Protein AF-A0A1X7T4M8-F1 (afdb_monomer_lite)

Secondary structure (DSSP, 8-state):
---TTHHHHHHHHHHHHHHHHHHHHHHHHHTS-S--HHHHHHHHHHHHHHHHHHHHT--S---TTS---TTSSEEEESS-B---SSSB--B-TT-EEEEEE--SSSEEEEEETTT--EEEEEGGGEE-HHHHHHHHHHHHHSSS-SSHHHHIIIII--SHHHHHHHHHHHHHH-TTHHHHHHHHHHHHHHHHH---------

Structure (mmCIF, N/CA/C/O backbone):
data_AF-A0A1X7T4M8-F1
#
_entry.id   AF-A0A1X7T4M8-F1
#
loop_
_atom_site.group_PDB
_atom_site.id
_atom_site.type_symbol
_atom_site.label_atom_id
_atom_site.label_alt_id
_atom_site.label_comp_id
_atom_site.label_asym_id
_atom_site.label_entity_id
_atom_site.label_seq_id
_atom_site.pdbx_PDB_ins_code
_atom_site.Cartn_x
_atom_site.Cartn_y
_atom_site.Cartn_z
_atom_site.occupancy
_atom_site.B_iso_or_equiv
_atom_site.auth_seq_id
_atom_site.auth_comp_id
_atom_site.auth_asym_id
_atom_site.auth_atom_id
_atom_site.pdbx_PDB_model_num
ATOM 1 N N . LEU A 1 1 ? 22.947 -42.769 4.497 1.00 42.06 1 LEU A N 1
ATOM 2 C CA . LEU A 1 1 ? 22.652 -41.364 4.828 1.00 42.06 1 LEU A CA 1
ATOM 3 C C . LEU A 1 1 ? 21.293 -41.076 4.228 1.00 42.06 1 LEU A C 1
ATOM 5 O O . LEU A 1 1 ? 21.208 -40.899 3.024 1.00 42.06 1 LEU A O 1
ATOM 9 N N . LEU A 1 2 ? 20.246 -41.252 5.032 1.00 46.50 2 LEU A N 1
ATOM 10 C CA . LEU A 1 2 ? 18.884 -40.871 4.668 1.00 46.50 2 LEU A CA 1
ATOM 11 C C . LEU A 1 2 ? 18.730 -39.424 5.123 1.00 46.50 2 LEU A C 1
ATOM 13 O O . LEU A 1 2 ? 19.015 -39.130 6.283 1.00 46.50 2 LEU A O 1
ATOM 17 N N . ASP A 1 3 ? 18.397 -38.560 4.176 1.00 47.12 3 ASP A N 1
ATOM 18 C CA . ASP A 1 3 ? 18.222 -37.127 4.355 1.00 47.12 3 ASP A CA 1
ATOM 19 C C . ASP A 1 3 ? 17.015 -36.893 5.275 1.00 47.12 3 ASP A C 1
ATOM 21 O O . ASP A 1 3 ? 15.880 -37.188 4.910 1.00 47.12 3 ASP A O 1
ATOM 25 N N . GLN A 1 4 ? 17.259 -36.489 6.523 1.00 51.59 4 GLN A N 1
ATOM 26 C CA . GLN A 1 4 ? 16.202 -36.312 7.530 1.00 51.59 4 GLN A CA 1
ATOM 27 C C . GLN A 1 4 ? 15.504 -34.944 7.432 1.00 51.59 4 GLN A C 1
ATOM 29 O O . GLN A 1 4 ? 14.648 -34.647 8.260 1.00 51.59 4 GLN A O 1
ATOM 34 N N . ASN A 1 5 ? 15.831 -34.141 6.413 1.00 51.44 5 ASN A N 1
ATOM 35 C CA . ASN A 1 5 ? 15.318 -32.780 6.242 1.00 51.44 5 ASN A CA 1
ATOM 36 C C . ASN A 1 5 ? 14.135 -32.664 5.262 1.00 51.44 5 ASN A C 1
ATOM 38 O O . ASN A 1 5 ? 13.446 -31.647 5.282 1.00 51.44 5 ASN A O 1
ATOM 42 N N . GLU A 1 6 ? 13.845 -33.702 4.466 1.00 49.22 6 GLU A N 1
ATOM 43 C CA . GLU A 1 6 ? 12.698 -33.733 3.536 1.00 49.22 6 GLU A CA 1
ATOM 44 C C . GLU A 1 6 ? 11.330 -33.386 4.173 1.00 49.22 6 GLU A C 1
ATOM 46 O O . GLU A 1 6 ? 10.609 -32.558 3.609 1.00 49.22 6 GLU A O 1
ATOM 51 N N . PRO A 1 7 ? 10.942 -33.928 5.349 1.00 53.09 7 PRO A N 1
ATOM 52 C CA . PRO A 1 7 ? 9.613 -33.654 5.901 1.00 53.09 7 PRO A CA 1
ATOM 53 C C . PRO A 1 7 ? 9.466 -32.213 6.407 1.00 53.09 7 PRO A C 1
ATOM 55 O O . PRO A 1 7 ? 8.357 -31.692 6.454 1.00 53.09 7 PRO A O 1
ATOM 58 N N . PHE A 1 8 ? 10.566 -31.543 6.764 1.00 45.66 8 PHE A N 1
ATOM 59 C CA . PHE A 1 8 ? 10.525 -30.180 7.299 1.00 45.66 8 PHE A CA 1
ATOM 60 C C . PHE A 1 8 ? 10.305 -29.144 6.190 1.00 45.66 8 PHE A C 1
ATOM 62 O O . PHE A 1 8 ? 9.586 -28.165 6.385 1.00 45.66 8 PHE A O 1
ATOM 69 N N . THR A 1 9 ? 10.876 -29.374 5.005 1.00 54.81 9 THR A N 1
ATOM 70 C CA . THR A 1 9 ? 10.634 -28.541 3.817 1.00 54.81 9 THR A CA 1
ATOM 71 C C . THR A 1 9 ? 9.215 -28.691 3.279 1.00 54.81 9 THR A C 1
ATOM 73 O O . THR A 1 9 ? 8.616 -27.699 2.869 1.00 54.81 9 THR A O 1
ATOM 76 N N . ASP A 1 10 ? 8.654 -29.901 3.333 1.00 50.47 10 ASP A N 1
ATOM 77 C CA . ASP A 1 10 ? 7.272 -30.149 2.914 1.00 50.47 10 ASP A CA 1
ATOM 78 C C . ASP A 1 10 ? 6.266 -29.480 3.859 1.00 50.47 10 ASP A C 1
ATOM 80 O O . ASP A 1 10 ? 5.343 -28.818 3.389 1.00 50.47 10 ASP A O 1
ATOM 84 N N . ILE A 1 11 ? 6.498 -29.546 5.175 1.00 55.84 11 ILE A N 1
ATOM 85 C CA . ILE A 1 11 ? 5.664 -28.856 6.173 1.00 55.84 11 ILE A CA 1
ATOM 86 C C . ILE A 1 11 ? 5.758 -27.331 6.012 1.00 55.84 11 ILE A C 1
ATOM 88 O O . ILE A 1 11 ? 4.738 -26.649 6.053 1.00 55.84 11 ILE A O 1
ATOM 92 N N . LYS A 1 12 ? 6.955 -26.777 5.773 1.00 53.78 12 LYS A N 1
ATOM 93 C CA . LYS A 1 12 ? 7.132 -25.335 5.516 1.00 53.78 12 LYS A CA 1
ATOM 94 C C . LYS A 1 12 ? 6.374 -24.866 4.271 1.00 53.78 12 LYS A C 1
ATOM 96 O O . LYS A 1 12 ? 5.759 -23.803 4.297 1.00 53.78 12 LYS A O 1
ATOM 101 N N . ARG A 1 13 ? 6.385 -25.666 3.199 1.00 65.31 13 ARG A N 1
ATOM 102 C CA . ARG A 1 13 ? 5.609 -25.389 1.983 1.00 65.31 13 ARG A CA 1
ATOM 103 C C . ARG A 1 13 ? 4.104 -25.437 2.256 1.00 65.31 13 ARG A C 1
ATOM 105 O O . ARG A 1 13 ? 3.401 -24.518 1.857 1.00 65.31 13 ARG A O 1
ATOM 112 N N . GLU A 1 14 ? 3.625 -26.450 2.978 1.00 61.00 14 GLU A N 1
ATOM 113 C CA . GLU A 1 14 ? 2.209 -26.549 3.365 1.00 61.00 14 GLU A CA 1
ATOM 114 C C . GLU A 1 14 ? 1.763 -25.367 4.242 1.00 61.00 14 GLU A C 1
ATOM 116 O O . GLU A 1 14 ? 0.659 -24.856 4.070 1.00 61.00 14 GLU A O 1
ATOM 121 N N . ILE A 1 15 ? 2.623 -24.875 5.141 1.00 58.03 15 ILE A N 1
ATOM 122 C CA . ILE A 1 15 ? 2.343 -23.682 5.954 1.00 58.03 15 ILE A CA 1
ATOM 123 C C . ILE A 1 15 ? 2.222 -22.431 5.075 1.00 58.03 15 ILE A C 1
ATOM 125 O O . ILE A 1 15 ? 1.269 -21.671 5.245 1.00 58.03 15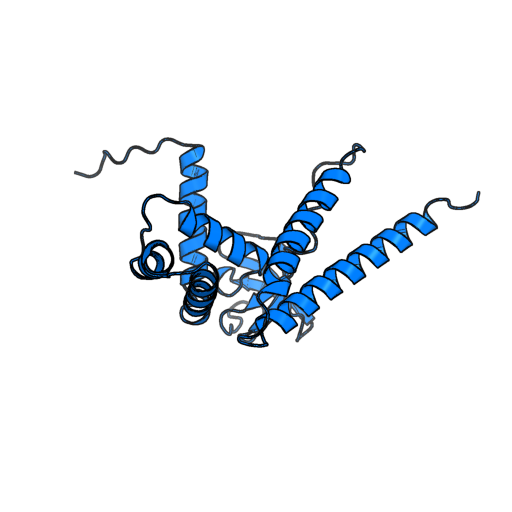 ILE A O 1
ATOM 129 N N . ALA A 1 16 ? 3.138 -22.227 4.125 1.00 56.78 16 ALA A N 1
ATOM 130 C CA . ALA A 1 16 ? 3.087 -21.089 3.205 1.0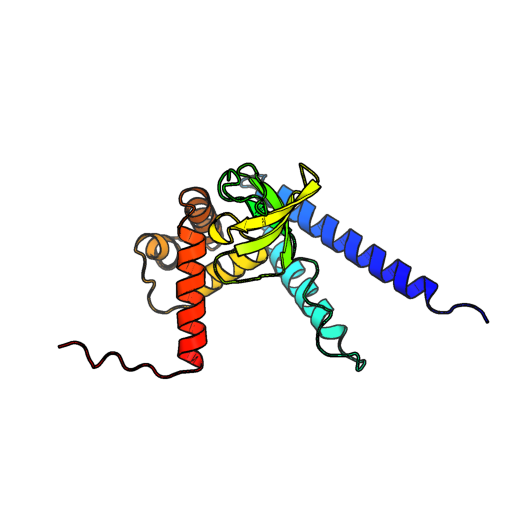0 56.78 16 ALA A CA 1
ATOM 131 C C . ALA A 1 16 ? 1.825 -21.124 2.322 1.00 56.78 16 ALA A C 1
ATOM 133 O O . ALA A 1 16 ? 1.128 -20.118 2.193 1.00 56.78 16 ALA A O 1
ATOM 134 N N . GLU A 1 17 ? 1.467 -22.299 1.797 1.00 59.25 17 GLU A N 1
ATOM 135 C CA . GLU A 1 17 ? 0.238 -22.496 1.018 1.00 59.25 17 GLU A CA 1
ATOM 136 C C . GLU A 1 17 ? -1.022 -22.218 1.856 1.00 59.25 17 GLU A C 1
ATOM 138 O O . GLU A 1 17 ? -1.980 -21.611 1.373 1.00 59.25 17 GLU A O 1
ATOM 143 N N . LEU A 1 18 ? -1.032 -22.613 3.134 1.00 56.12 18 LEU A N 1
ATOM 144 C CA . LEU A 1 18 ? -2.135 -22.313 4.050 1.00 56.12 18 LEU A CA 1
ATOM 145 C C . LEU A 1 18 ? -2.222 -20.816 4.381 1.00 56.12 18 LEU A C 1
ATOM 147 O O . LEU A 1 18 ? -3.327 -20.276 4.445 1.00 56.12 18 LEU A O 1
ATOM 151 N N . GLN A 1 19 ? -1.091 -20.129 4.555 1.00 55.19 19 GLN A N 1
ATOM 152 C CA . GLN A 1 19 ? -1.049 -18.677 4.771 1.00 55.19 19 GLN A CA 1
ATOM 153 C C . GLN A 1 19 ? -1.582 -17.911 3.553 1.00 55.19 19 GLN A C 1
ATOM 155 O O . GLN A 1 19 ? -2.400 -17.000 3.709 1.00 55.19 19 GLN A O 1
ATOM 160 N N . GLU A 1 20 ? -1.198 -18.325 2.345 1.00 60.34 20 GLU A N 1
ATOM 161 C CA . GLU A 1 20 ? -1.699 -17.757 1.093 1.00 60.34 20 GLU A CA 1
ATOM 162 C C . GLU A 1 20 ? -3.211 -17.980 0.945 1.00 60.34 20 GLU A C 1
ATOM 164 O O . GLU A 1 20 ? -3.960 -17.043 0.651 1.00 60.34 20 GLU A O 1
ATOM 169 N N . GLN A 1 21 ? -3.700 -19.188 1.249 1.00 52.59 21 GLN A N 1
ATOM 170 C CA . GLN A 1 21 ? -5.136 -19.482 1.232 1.00 52.59 21 GLN A CA 1
ATOM 171 C C . GLN A 1 21 ? -5.924 -18.654 2.255 1.00 52.59 21 GLN A C 1
ATOM 173 O O . GLN A 1 21 ? -7.025 -18.192 1.948 1.00 52.59 21 GLN A O 1
ATOM 178 N N . ILE A 1 22 ? -5.375 -18.419 3.448 1.00 59.12 22 ILE A N 1
ATOM 179 C CA . ILE A 1 22 ? -5.989 -17.558 4.470 1.00 59.12 22 ILE A CA 1
ATOM 180 C C . ILE A 1 22 ? -6.034 -16.100 3.997 1.00 59.12 22 ILE A C 1
ATOM 182 O O . ILE A 1 22 ? -7.052 -15.425 4.181 1.00 59.12 22 ILE A O 1
ATOM 186 N N . SER A 1 23 ? -4.972 -15.619 3.349 1.00 57.69 23 SER A N 1
ATOM 187 C CA . SER A 1 23 ? -4.901 -14.266 2.792 1.00 57.69 23 SER A CA 1
ATOM 188 C C . SER A 1 23 ? -5.934 -14.061 1.673 1.00 57.69 23 SER A C 1
ATOM 190 O O . SER A 1 23 ? -6.763 -13.148 1.738 1.00 57.69 23 SER A O 1
ATOM 192 N N . LEU A 1 24 ? -6.001 -14.990 0.712 1.00 53.19 24 LEU A N 1
ATOM 193 C CA . LEU A 1 24 ? -6.993 -14.985 -0.372 1.00 53.19 24 LEU A CA 1
ATOM 194 C C . LEU A 1 24 ? -8.433 -15.072 0.154 1.00 53.19 24 LEU A C 1
ATOM 196 O O . LEU A 1 24 ? -9.334 -14.394 -0.348 1.00 53.19 24 LEU A O 1
ATOM 200 N N . MET A 1 25 ? -8.660 -15.877 1.192 1.00 53.59 25 MET A N 1
ATOM 201 C CA . MET A 1 25 ? -9.971 -16.017 1.822 1.00 53.59 25 MET A CA 1
ATOM 202 C C . MET A 1 25 ? -10.375 -14.752 2.590 1.00 53.59 25 MET A C 1
ATOM 204 O O . MET A 1 25 ? -11.541 -14.363 2.542 1.00 53.59 25 MET A O 1
ATOM 208 N N . SER A 1 26 ? -9.419 -14.055 3.209 1.00 57.16 26 SER A N 1
ATOM 209 C CA . SER A 1 26 ? -9.645 -12.766 3.876 1.00 57.16 26 SER A CA 1
ATOM 210 C C . SER A 1 26 ? -10.062 -11.681 2.878 1.00 57.16 26 SER A C 1
ATOM 212 O O . SER A 1 26 ? -11.037 -10.973 3.118 1.00 57.16 26 SER A O 1
ATOM 214 N N . VAL A 1 27 ? -9.423 -11.624 1.704 1.00 52.31 27 VAL A N 1
ATOM 215 C CA . VAL A 1 27 ? -9.826 -10.739 0.592 1.00 52.31 27 VAL A CA 1
ATOM 216 C C . VAL A 1 27 ? -11.246 -11.058 0.106 1.00 52.31 27 VAL A C 1
ATOM 218 O O . VAL A 1 27 ? -12.047 -10.157 -0.144 1.00 52.31 27 VAL A O 1
ATOM 221 N N . HIS A 1 28 ? -11.598 -12.343 0.006 1.00 48.38 28 HIS A N 1
ATOM 222 C CA . HIS A 1 28 ? -12.930 -12.771 -0.430 1.00 48.38 28 HIS A CA 1
ATOM 223 C C . HIS A 1 28 ? -14.033 -12.464 0.601 1.00 48.38 28 HIS A C 1
ATOM 225 O O . HIS A 1 28 ? -15.176 -12.207 0.218 1.00 48.38 28 HIS A O 1
ATOM 231 N N . ILE A 1 29 ? -13.696 -12.474 1.896 1.00 50.84 29 ILE A N 1
ATOM 232 C CA . ILE A 1 29 ? -14.594 -12.103 3.000 1.00 50.84 29 ILE A CA 1
ATOM 233 C C . ILE A 1 29 ? -14.774 -10.581 3.073 1.00 50.84 29 ILE A C 1
ATOM 235 O O . ILE A 1 29 ? -15.900 -10.123 3.243 1.00 50.84 29 ILE A O 1
ATOM 239 N N . LEU A 1 30 ? -13.711 -9.797 2.873 1.00 50.59 30 LEU A N 1
ATOM 240 C CA . LEU A 1 30 ? -13.777 -8.330 2.857 1.00 50.59 30 LEU A CA 1
ATOM 241 C C . LEU A 1 30 ? -14.567 -7.785 1.651 1.00 50.59 30 LEU A C 1
ATOM 243 O O . LEU A 1 30 ? -15.243 -6.768 1.772 1.00 50.59 30 LEU A O 1
ATOM 247 N N . ASN A 1 31 ? -14.548 -8.489 0.512 1.00 49.72 31 ASN A N 1
ATOM 248 C CA . ASN A 1 31 ? -15.291 -8.103 -0.695 1.00 49.72 31 ASN A CA 1
ATOM 249 C C . ASN A 1 31 ? -16.790 -8.460 -0.677 1.00 49.72 31 ASN A C 1
ATOM 251 O O . ASN A 1 31 ? -17.547 -7.944 -1.502 1.00 49.72 31 ASN A O 1
ATOM 255 N N . LYS A 1 32 ? -17.253 -9.345 0.216 1.00 47.41 32 LYS A N 1
ATOM 256 C CA . LYS A 1 32 ? -18.683 -9.669 0.353 1.00 47.41 32 LYS A CA 1
ATOM 257 C C . LYS A 1 32 ? -19.280 -8.854 1.494 1.00 47.41 32 LYS A C 1
ATOM 259 O O . LYS A 1 32 ? -19.202 -9.243 2.654 1.00 47.41 32 LYS A O 1
ATOM 264 N N . GLY A 1 33 ? -19.871 -7.719 1.134 1.00 49.41 33 GLY A N 1
ATOM 265 C CA . GLY A 1 33 ? -20.543 -6.815 2.062 1.00 49.41 33 GLY A CA 1
ATOM 266 C C . GLY A 1 33 ? -21.580 -7.491 2.974 1.00 49.41 33 GLY A C 1
ATOM 267 O O . GLY A 1 33 ? -22.308 -8.396 2.574 1.00 49.41 33 GLY A O 1
ATOM 268 N N . GLU A 1 34 ? -21.617 -6.972 4.201 1.00 48.50 34 GLU A N 1
ATOM 269 C CA . GLU A 1 34 ? -22.706 -6.954 5.193 1.00 48.50 34 GLU A CA 1
ATOM 270 C C . GLU A 1 34 ? -23.098 -8.202 6.018 1.00 48.50 34 GLU A C 1
ATOM 272 O O . GLU A 1 34 ? -23.681 -7.996 7.077 1.00 48.50 34 GLU A O 1
ATOM 277 N N . GLU A 1 35 ? -22.749 -9.457 5.703 1.00 46.84 35 GLU A N 1
ATOM 278 C CA . GLU A 1 35 ? -23.396 -10.597 6.417 1.00 46.84 35 GLU A CA 1
ATOM 279 C C . GLU A 1 35 ? -22.574 -11.431 7.427 1.00 46.84 35 GLU A C 1
ATOM 281 O O . GLU A 1 35 ? -23.116 -12.398 7.961 1.00 46.84 35 GLU A O 1
ATOM 286 N N . ASN A 1 36 ? -21.308 -11.131 7.760 1.00 51.31 36 ASN A N 1
ATOM 287 C CA . ASN A 1 36 ? -20.517 -12.102 8.546 1.00 51.31 36 ASN A CA 1
ATOM 288 C C . ASN A 1 36 ? -19.682 -11.573 9.721 1.00 51.31 36 ASN A C 1
ATOM 290 O O . ASN A 1 36 ? -18.458 -11.681 9.746 1.00 51.31 36 ASN A O 1
ATOM 294 N N . GLU A 1 37 ? -20.368 -11.102 10.762 1.00 51.69 37 GLU A N 1
ATOM 295 C CA . GLU A 1 37 ? -19.771 -10.816 12.079 1.00 51.69 37 GLU A CA 1
ATOM 296 C C . GLU A 1 37 ? -19.065 -12.029 12.714 1.00 51.69 37 GLU A C 1
ATOM 298 O O . GLU A 1 37 ? -18.055 -11.898 13.403 1.00 51.69 37 GLU A O 1
ATOM 303 N N . SER A 1 38 ? -19.525 -13.249 12.410 1.00 47.38 38 SER A N 1
ATOM 304 C CA . SER A 1 38 ? -18.893 -14.483 12.892 1.00 47.38 38 SER A CA 1
ATOM 305 C C . SER A 1 38 ? -17.476 -14.690 12.349 1.00 47.38 38 SER A C 1
ATOM 307 O O . SER A 1 38 ? -16.681 -15.369 12.995 1.00 47.38 38 SER A O 1
ATOM 309 N N . HIS A 1 39 ? -17.145 -14.151 11.171 1.00 46.53 39 HIS A N 1
ATOM 310 C CA . HIS A 1 39 ? -15.843 -14.375 10.535 1.00 46.53 39 HIS A CA 1
ATOM 311 C C . HIS A 1 39 ? -14.813 -13.292 10.870 1.00 46.53 39 HIS A C 1
ATOM 313 O O . HIS A 1 39 ? -13.619 -13.545 10.746 1.00 46.53 39 HIS A O 1
ATOM 319 N N . LYS A 1 40 ? -15.229 -12.122 11.369 1.00 51.62 40 LYS A N 1
ATOM 320 C CA . LYS A 1 40 ? -14.305 -11.046 11.776 1.00 51.62 40 LYS A CA 1
ATOM 321 C C . LYS A 1 40 ? -13.488 -11.417 13.004 1.00 51.62 40 LYS A C 1
ATOM 323 O O . LYS A 1 40 ? -12.289 -11.156 13.054 1.00 51.62 40 LYS A O 1
ATOM 328 N N . HIS A 1 41 ? -14.125 -12.095 13.957 1.00 48.47 41 HIS A N 1
ATOM 329 C CA . HIS A 1 41 ? -13.435 -12.683 15.100 1.00 48.47 41 HIS A CA 1
ATOM 330 C C . HIS A 1 41 ? -12.398 -13.717 14.651 1.00 48.47 41 HIS A C 1
ATOM 332 O O . HIS A 1 41 ? -11.262 -13.672 15.108 1.00 48.47 41 HIS A O 1
ATOM 338 N N . VAL A 1 42 ? -12.759 -14.565 13.681 1.00 47.00 42 VAL A N 1
ATOM 339 C CA . VAL A 1 42 ? -11.862 -15.574 13.102 1.00 47.00 42 VAL A CA 1
ATOM 340 C C . VAL A 1 42 ? -10.691 -14.920 12.373 1.00 47.00 42 VAL A C 1
ATOM 342 O O . VAL A 1 42 ? -9.571 -15.363 12.552 1.00 47.00 42 VAL A O 1
ATOM 345 N N . ILE A 1 43 ? -10.897 -13.831 11.626 1.00 55.22 43 ILE A N 1
ATOM 346 C CA . ILE A 1 43 ? -9.803 -13.092 10.972 1.00 55.22 43 ILE A CA 1
ATOM 347 C C . ILE A 1 43 ? -8.862 -12.478 12.016 1.00 55.22 43 ILE A C 1
ATOM 349 O O . ILE A 1 43 ? -7.649 -12.648 11.921 1.00 55.22 43 ILE A O 1
ATOM 353 N N . ALA A 1 44 ? -9.396 -11.819 13.048 1.00 52.28 44 ALA A N 1
ATOM 354 C CA . ALA A 1 44 ? -8.586 -11.248 14.125 1.00 52.28 44 ALA A CA 1
ATOM 355 C C . ALA A 1 44 ? -7.823 -12.325 14.918 1.00 52.28 44 ALA A C 1
ATOM 357 O O . ALA A 1 44 ? -6.702 -12.093 15.368 1.00 52.28 44 ALA A O 1
ATOM 358 N N . GLU A 1 45 ? -8.417 -13.502 15.095 1.00 53.19 45 GLU A N 1
ATOM 359 C CA . GLU A 1 45 ? -7.801 -14.636 15.781 1.00 53.19 45 GLU A CA 1
ATOM 360 C C . GLU A 1 45 ? -6.788 -15.368 14.896 1.00 53.19 45 GLU A C 1
ATOM 362 O O . GLU A 1 45 ? -5.726 -15.740 15.384 1.00 53.19 45 GLU A O 1
ATOM 367 N N . CYS A 1 46 ? -7.034 -15.464 13.587 1.00 49.94 46 CYS A N 1
ATOM 368 C CA . CYS A 1 46 ? -6.066 -15.932 12.601 1.00 49.94 46 CYS A CA 1
ATOM 369 C C . CYS A 1 46 ? -4.849 -15.011 12.561 1.00 49.94 46 CYS A C 1
ATOM 371 O O . CYS A 1 46 ? -3.743 -15.512 12.667 1.00 49.94 46 CYS A O 1
ATOM 373 N N . ILE A 1 47 ? -5.023 -13.686 12.519 1.00 57.75 47 ILE A N 1
ATOM 374 C CA . ILE A 1 47 ? -3.907 -12.724 12.570 1.00 57.75 47 ILE A CA 1
ATOM 375 C C . ILE A 1 47 ? -3.077 -12.912 13.852 1.00 57.75 47 ILE A C 1
ATOM 377 O O . ILE A 1 47 ? -1.848 -12.968 13.796 1.00 57.75 47 ILE A O 1
ATOM 381 N N . LYS A 1 48 ? -3.736 -13.080 15.007 1.00 53.53 48 LYS A N 1
ATOM 382 C CA . LYS A 1 48 ? -3.064 -13.359 16.290 1.00 53.53 48 LYS A CA 1
ATOM 383 C C . LYS A 1 48 ? -2.328 -14.699 16.295 1.00 53.53 48 LYS A C 1
ATOM 385 O O . LYS A 1 48 ? -1.229 -14.782 16.839 1.00 53.53 48 LYS A O 1
ATOM 390 N N . LEU A 1 49 ? -2.917 -15.739 15.709 1.00 48.59 49 LEU A N 1
ATOM 391 C CA . LEU A 1 49 ? -2.299 -17.056 15.568 1.00 48.59 49 LEU A CA 1
ATOM 392 C C . LEU A 1 49 ? -1.089 -17.005 14.636 1.00 48.59 49 LEU A C 1
ATOM 394 O O . LEU A 1 49 ? -0.053 -17.544 15.004 1.00 48.59 49 LEU A O 1
ATOM 398 N N . THR A 1 50 ? -1.165 -16.305 13.501 1.00 49.09 50 THR A N 1
ATOM 399 C CA . THR A 1 50 ? -0.024 -16.130 12.590 1.00 49.09 50 THR A CA 1
ATOM 400 C C . THR A 1 50 ? 1.126 -15.417 13.294 1.00 49.09 50 THR A C 1
ATOM 402 O O . THR A 1 50 ? 2.251 -15.900 13.241 1.00 49.09 50 THR A O 1
ATOM 405 N N . ALA A 1 51 ? 0.838 -14.343 14.039 1.00 50.28 51 ALA A N 1
ATOM 406 C CA . ALA A 1 51 ? 1.845 -13.646 14.839 1.00 50.28 51 ALA A CA 1
ATOM 407 C C . ALA A 1 51 ? 2.446 -14.555 15.929 1.00 50.28 51 ALA A C 1
ATOM 409 O O . ALA A 1 51 ? 3.652 -14.565 16.150 1.00 50.28 51 ALA A O 1
ATOM 410 N N . THR A 1 52 ? 1.628 -15.374 16.595 1.00 42.56 52 THR A N 1
ATOM 411 C CA . THR A 1 52 ? 2.101 -16.283 17.653 1.00 42.56 52 THR A CA 1
ATOM 412 C C . THR A 1 52 ? 2.978 -17.405 17.093 1.00 42.56 52 THR A C 1
ATOM 414 O O . THR A 1 52 ? 4.011 -17.708 17.682 1.00 42.56 52 THR A O 1
ATOM 417 N N . ILE A 1 53 ? 2.612 -17.982 15.944 1.00 47.34 53 ILE A N 1
ATOM 418 C CA . ILE A 1 53 ? 3.395 -19.032 15.276 1.00 47.34 53 ILE A CA 1
ATOM 419 C C . ILE A 1 53 ? 4.771 -18.487 14.867 1.00 47.34 53 ILE A C 1
ATOM 421 O O . ILE A 1 53 ? 5.772 -19.154 15.115 1.00 47.34 53 ILE A O 1
ATOM 425 N N . THR A 1 54 ? 4.848 -17.242 14.380 1.00 43.25 54 THR A N 1
ATOM 426 C CA . THR A 1 54 ? 6.133 -16.597 14.048 1.00 43.25 54 THR A CA 1
ATOM 427 C C . THR A 1 54 ? 7.035 -16.341 15.260 1.00 43.25 54 THR A C 1
ATOM 429 O O . THR A 1 54 ? 8.251 -16.322 15.113 1.00 43.25 54 THR A O 1
ATOM 432 N N . TYR A 1 55 ? 6.478 -16.194 16.469 1.00 39.81 55 TYR A N 1
ATOM 433 C CA . TYR A 1 55 ? 7.270 -16.052 17.702 1.00 39.81 55 TYR A CA 1
ATOM 434 C C . TYR A 1 55 ? 7.725 -17.394 18.295 1.00 39.81 55 TYR A C 1
ATOM 436 O O . TYR A 1 55 ? 8.667 -17.419 19.079 1.00 39.81 55 TYR A O 1
ATOM 444 N N . THR A 1 56 ? 7.072 -18.509 17.955 1.00 37.16 56 THR A N 1
ATOM 445 C CA . THR A 1 56 ? 7.435 -19.843 18.472 1.00 37.16 56 THR A CA 1
ATOM 446 C C . THR A 1 56 ? 8.485 -20.577 17.635 1.00 37.16 56 THR A C 1
ATOM 448 O O . THR A 1 56 ? 8.928 -21.649 18.035 1.00 37.16 56 THR A O 1
ATOM 451 N N . GLU A 1 57 ? 8.900 -20.017 16.496 1.00 46.66 57 GLU A N 1
ATOM 452 C CA . GLU A 1 57 ? 9.962 -20.567 15.637 1.00 46.66 57 GLU A CA 1
ATOM 453 C C . GLU A 1 57 ? 11.379 -20.109 16.041 1.00 46.66 57 GLU A C 1
ATOM 455 O O . GLU A 1 57 ? 12.357 -20.574 15.461 1.00 46.66 57 GLU A O 1
ATOM 460 N N . SER A 1 58 ? 11.524 -19.240 17.051 1.00 38.72 58 SER A N 1
ATOM 461 C CA . SER A 1 58 ? 12.823 -18.721 17.499 1.00 38.72 58 SER A CA 1
ATOM 462 C C . SER A 1 58 ? 13.413 -19.523 18.665 1.00 38.72 58 SER A C 1
ATOM 464 O O . SER A 1 58 ? 13.578 -18.997 19.760 1.00 38.72 58 SER A O 1
ATOM 466 N N . ASP A 1 59 ? 13.737 -20.790 18.441 1.00 40.22 59 ASP A N 1
ATOM 467 C CA . ASP A 1 59 ? 14.677 -21.528 19.292 1.00 40.22 59 ASP A CA 1
ATOM 468 C C . ASP A 1 59 ? 15.649 -22.288 18.381 1.00 40.22 59 ASP A C 1
ATOM 470 O O . ASP A 1 59 ? 15.665 -23.511 18.364 1.00 40.22 59 ASP A O 1
ATOM 474 N N . GLU A 1 60 ? 16.429 -21.562 17.577 1.00 42.19 60 GLU A N 1
ATOM 475 C CA . GLU A 1 60 ? 17.764 -21.983 17.135 1.00 42.19 60 GLU A CA 1
ATOM 476 C C . GLU A 1 60 ? 18.531 -20.767 16.575 1.00 42.19 60 GLU A C 1
ATOM 478 O O . GLU A 1 60 ? 17.999 -19.976 15.799 1.00 42.19 60 GLU A O 1
ATOM 483 N N . GLU A 1 61 ? 19.767 -20.577 17.055 1.00 47.69 61 GLU A N 1
ATOM 484 C CA . GLU A 1 61 ? 20.696 -19.522 16.633 1.00 47.69 61 GLU A CA 1
ATOM 485 C C . GLU A 1 61 ? 21.012 -19.655 15.135 1.00 47.69 61 GLU A C 1
ATOM 487 O O . GLU A 1 61 ? 21.838 -20.480 14.742 1.00 47.69 61 GLU A O 1
ATOM 492 N N . THR A 1 62 ? 20.409 -18.815 14.298 1.00 36.62 62 THR A N 1
ATOM 493 C CA . THR A 1 62 ? 20.874 -18.579 12.925 1.00 36.62 62 THR A CA 1
ATOM 494 C C . THR A 1 62 ? 20.828 -17.092 12.594 1.00 36.62 62 THR A C 1
ATOM 496 O O . THR A 1 62 ? 19.905 -16.385 13.001 1.00 36.62 62 THR A O 1
ATOM 499 N N . ASP A 1 63 ? 21.881 -16.662 11.898 1.00 35.78 63 ASP A N 1
ATOM 500 C CA . ASP A 1 63 ? 22.354 -15.293 11.686 1.00 35.78 63 ASP A CA 1
ATOM 501 C C . ASP A 1 63 ? 21.250 -14.230 11.506 1.00 35.78 63 ASP A C 1
ATOM 503 O O . ASP A 1 63 ? 20.283 -14.411 10.762 1.00 35.78 63 ASP A O 1
ATOM 507 N N . GLU A 1 64 ? 21.424 -13.106 12.214 1.00 39.91 64 GLU A N 1
ATOM 508 C CA . GLU A 1 64 ? 20.663 -11.861 12.060 1.00 39.91 64 GLU A CA 1
ATOM 509 C C . GLU A 1 64 ? 20.686 -11.437 10.583 1.00 39.91 64 GLU A C 1
ATOM 511 O O . GLU A 1 64 ? 21.720 -10.961 10.135 1.00 39.91 64 GLU A O 1
ATOM 516 N N . ASP A 1 65 ? 19.608 -11.676 9.820 1.00 38.97 65 ASP A N 1
ATOM 517 C CA . ASP A 1 65 ? 19.090 -10.767 8.770 1.00 38.97 65 ASP A CA 1
ATOM 518 C C . ASP A 1 65 ? 17.990 -11.385 7.865 1.00 38.97 65 ASP A C 1
ATOM 520 O O . ASP A 1 65 ? 17.309 -10.634 7.169 1.00 38.97 65 ASP A O 1
ATOM 524 N N . ASP A 1 66 ? 17.729 -12.704 7.872 1.00 38.34 66 ASP A N 1
ATOM 525 C CA . ASP A 1 66 ? 17.028 -13.356 6.733 1.00 38.34 66 ASP A CA 1
ATOM 526 C C . ASP A 1 66 ? 15.610 -13.928 6.981 1.00 38.34 66 ASP A C 1
ATOM 528 O O . ASP A 1 66 ? 15.170 -14.858 6.307 1.00 38.34 66 ASP A O 1
ATOM 532 N N . TYR A 1 67 ? 14.835 -13.380 7.924 1.00 40.56 67 TYR A N 1
ATOM 533 C CA . TYR A 1 67 ? 13.410 -13.752 8.072 1.00 40.56 67 TYR A CA 1
ATOM 534 C C . TYR A 1 67 ? 12.518 -12.531 8.302 1.00 40.56 67 TYR A C 1
ATOM 536 O O . TYR A 1 67 ? 11.758 -12.424 9.265 1.00 40.56 67 TYR A O 1
ATOM 544 N N . LYS A 1 68 ? 12.593 -11.569 7.382 1.00 41.12 68 LYS A N 1
ATOM 545 C CA . LYS A 1 68 ? 11.622 -10.475 7.319 1.00 41.12 68 LYS A CA 1
ATOM 546 C C . LYS A 1 68 ? 10.363 -10.966 6.597 1.00 41.12 68 LYS A C 1
ATOM 548 O O . LYS A 1 68 ? 10.252 -10.842 5.387 1.00 41.12 68 LYS A O 1
ATOM 553 N N . LEU A 1 69 ? 9.480 -11.601 7.373 1.00 40.50 69 LEU A N 1
ATOM 554 C CA . LEU A 1 69 ? 8.081 -11.965 7.093 1.00 40.50 69 LEU A CA 1
ATOM 555 C C . LEU A 1 69 ? 7.621 -11.858 5.625 1.00 40.50 69 LEU A C 1
ATOM 557 O O . LEU A 1 69 ? 7.253 -10.794 5.131 1.00 40.50 69 LEU A O 1
ATOM 561 N N . THR A 1 70 ? 7.492 -13.020 4.992 1.00 48.22 70 THR A N 1
ATOM 562 C CA . THR A 1 70 ? 6.992 -13.280 3.629 1.00 48.22 70 THR A CA 1
ATOM 563 C C . THR A 1 70 ? 5.595 -12.724 3.301 1.00 48.22 70 THR A C 1
ATOM 565 O O . THR A 1 70 ? 5.188 -12.755 2.145 1.00 48.22 70 THR A O 1
ATOM 568 N N . ASN A 1 71 ? 4.868 -12.160 4.270 1.00 49.91 71 ASN A N 1
ATOM 569 C CA . ASN A 1 71 ? 3.546 -11.554 4.072 1.00 49.91 71 ASN A CA 1
ATOM 570 C C . ASN A 1 71 ? 3.556 -10.015 4.006 1.00 49.91 71 ASN A C 1
ATOM 572 O O . ASN A 1 71 ? 2.575 -9.424 3.554 1.00 49.91 71 ASN A O 1
ATOM 576 N N . ASP A 1 72 ? 4.663 -9.371 4.391 1.00 59.72 72 ASP A N 1
ATOM 577 C CA . ASP A 1 72 ? 4.878 -7.930 4.206 1.00 59.72 72 ASP A CA 1
ATOM 578 C C . ASP A 1 72 ? 5.442 -7.598 2.823 1.00 59.72 72 ASP A C 1
ATOM 580 O O . ASP A 1 72 ? 5.668 -6.430 2.536 1.00 59.72 72 ASP A O 1
ATOM 584 N N . ALA A 1 73 ? 5.675 -8.597 1.968 1.00 76.50 73 ALA A N 1
ATOM 585 C CA . ALA A 1 73 ? 6.203 -8.397 0.626 1.00 76.50 73 ALA A CA 1
ATOM 586 C C . ALA A 1 73 ? 5.115 -8.007 -0.384 1.00 76.50 73 ALA A C 1
ATOM 588 O O . ALA A 1 73 ? 5.422 -7.338 -1.359 1.00 76.50 73 ALA A O 1
ATOM 589 N N . ILE A 1 74 ? 3.844 -8.376 -0.181 1.00 88.56 74 ILE A N 1
ATOM 590 C CA . ILE A 1 74 ? 2.787 -8.093 -1.165 1.00 88.56 74 ILE A CA 1
ATOM 591 C C . ILE A 1 74 ? 2.068 -6.783 -0.843 1.00 88.56 74 ILE A C 1
ATOM 593 O O . ILE A 1 74 ? 1.404 -6.635 0.185 1.00 88.56 74 ILE A O 1
ATOM 597 N N . PHE A 1 75 ? 2.158 -5.848 -1.780 1.00 91.62 75 PHE A N 1
ATOM 598 C CA . PHE A 1 75 ? 1.532 -4.538 -1.731 1.00 91.62 75 PHE A CA 1
ATOM 599 C C . PHE A 1 75 ? 0.497 -4.381 -2.843 1.00 91.62 75 PHE A C 1
ATOM 601 O O . PHE A 1 75 ? 0.558 -5.035 -3.882 1.00 91.62 75 PHE A O 1
ATOM 608 N N . ILE A 1 76 ? -0.457 -3.483 -2.624 1.00 90.44 76 ILE A N 1
ATOM 609 C CA . ILE A 1 76 ? -1.496 -3.108 -3.579 1.00 90.44 76 ILE A CA 1
ATOM 610 C C . ILE A 1 76 ? -1.267 -1.654 -3.985 1.00 90.44 76 ILE A C 1
ATOM 612 O O . ILE A 1 76 ? -1.056 -0.785 -3.136 1.00 90.44 76 ILE A O 1
ATOM 616 N N . ALA A 1 77 ? -1.328 -1.384 -5.287 1.00 92.38 77 ALA A N 1
ATOM 617 C CA . ALA A 1 77 ? -1.230 -0.034 -5.818 1.00 92.38 77 ALA A CA 1
ATOM 618 C C . ALA A 1 77 ? -2.485 0.801 -5.487 1.00 92.38 77 ALA A C 1
ATOM 620 O O . ALA A 1 77 ? -3.582 0.498 -5.963 1.00 92.38 77 ALA A O 1
ATOM 621 N N . CYS A 1 78 ? -2.347 1.892 -4.728 1.00 88.62 78 CYS A N 1
ATOM 622 C CA . CYS A 1 78 ? -3.457 2.808 -4.422 1.00 88.62 78 CYS A CA 1
ATOM 623 C C . CYS A 1 78 ? -3.805 3.730 -5.607 1.00 88.62 78 CYS A C 1
ATOM 625 O O . CYS A 1 78 ? -4.930 4.228 -5.724 1.00 88.62 78 CYS A O 1
ATOM 627 N N . CYS A 1 79 ? -2.866 3.922 -6.536 1.00 89.62 79 CYS A N 1
ATOM 628 C CA . CYS A 1 79 ? -3.043 4.677 -7.771 1.00 89.62 79 CYS A CA 1
ATOM 629 C C . CYS A 1 79 ? -2.255 4.044 -8.927 1.00 89.62 79 CYS A C 1
ATOM 631 O O . CYS A 1 79 ? -1.384 3.206 -8.719 1.00 89.62 79 CYS A O 1
ATOM 633 N N . GLY A 1 80 ? -2.599 4.413 -10.164 1.00 93.75 80 GLY A N 1
ATOM 634 C CA . GLY A 1 80 ? -1.813 4.012 -11.329 1.00 93.75 80 GLY A CA 1
ATOM 635 C C . GLY A 1 80 ? -0.558 4.869 -11.446 1.00 93.75 80 GLY A C 1
ATOM 636 O O . GLY A 1 80 ? -0.616 6.078 -11.206 1.00 93.75 80 GLY A O 1
ATOM 637 N N . TYR A 1 81 ? 0.545 4.254 -11.856 1.00 94.88 81 TYR A N 1
ATOM 638 C CA . TYR A 1 81 ? 1.835 4.910 -12.011 1.00 94.88 81 TYR A CA 1
ATOM 639 C C . TYR A 1 81 ? 2.447 4.593 -13.374 1.00 94.88 81 TYR A C 1
ATOM 641 O O . TYR A 1 81 ? 2.385 3.464 -13.863 1.00 94.88 81 TYR A O 1
ATOM 649 N N . TYR A 1 82 ? 3.036 5.613 -13.991 1.00 96.25 82 TYR A N 1
ATOM 650 C CA . TYR A 1 82 ? 3.767 5.485 -15.243 1.00 96.25 82 TYR A CA 1
ATOM 651 C C . TYR A 1 82 ? 5.234 5.805 -14.978 1.00 96.25 82 TYR A C 1
ATOM 653 O O . TYR A 1 82 ? 5.531 6.895 -14.488 1.00 96.25 82 TYR A O 1
ATOM 661 N N . ALA A 1 83 ? 6.114 4.866 -15.322 1.00 95.62 83 ALA A N 1
ATOM 662 C CA . ALA A 1 83 ? 7.554 4.991 -15.139 1.00 95.62 83 ALA A CA 1
ATOM 663 C C . ALA A 1 83 ? 8.091 6.245 -15.842 1.00 95.62 83 ALA A C 1
ATOM 665 O O . ALA A 1 83 ? 7.839 6.486 -17.028 1.00 95.62 83 ALA A O 1
ATOM 666 N N . ILE A 1 84 ? 8.829 7.053 -15.090 1.00 92.06 84 ILE A N 1
ATOM 667 C CA . ILE A 1 84 ? 9.465 8.289 -15.544 1.00 92.06 84 ILE A CA 1
ATOM 668 C C . ILE A 1 84 ? 10.959 8.026 -15.793 1.00 92.06 84 ILE A C 1
ATOM 670 O O . ILE A 1 84 ? 11.529 8.560 -16.751 1.00 92.06 84 ILE A O 1
ATOM 674 N N . GLY A 1 85 ? 11.578 7.199 -14.946 1.00 87.12 85 GLY A N 1
ATOM 675 C CA . GLY A 1 85 ? 12.957 6.716 -15.037 1.00 87.12 85 GLY A CA 1
ATOM 676 C C . GLY A 1 85 ? 13.111 5.412 -15.828 1.00 87.12 85 GLY A C 1
ATOM 677 O O . GLY A 1 85 ? 12.140 4.736 -16.154 1.00 87.12 85 GLY A O 1
ATOM 678 N N . GLY A 1 86 ? 14.357 5.063 -16.165 1.00 88.50 86 GLY A N 1
ATOM 679 C CA . GLY A 1 86 ? 14.674 3.812 -16.875 1.00 88.50 86 GLY A CA 1
ATOM 680 C C . GLY A 1 86 ? 14.735 2.576 -15.972 1.00 88.50 86 GLY A C 1
ATOM 681 O O . GLY A 1 86 ? 14.797 1.459 -16.472 1.00 88.50 86 GLY A O 1
ATOM 682 N N . ASP A 1 87 ? 14.757 2.795 -14.666 1.00 93.75 87 ASP A N 1
ATOM 683 C CA . ASP A 1 87 ? 14.809 1.815 -13.587 1.00 93.75 87 ASP A CA 1
ATOM 684 C C . ASP A 1 87 ? 13.455 1.631 -12.887 1.00 93.75 87 ASP A C 1
ATOM 686 O O . ASP A 1 87 ? 13.295 0.679 -12.135 1.00 93.75 87 ASP A O 1
ATOM 690 N N . GLU A 1 88 ? 12.480 2.506 -13.140 1.00 95.88 88 GLU A N 1
ATOM 691 C CA . GLU A 1 88 ? 11.129 2.447 -12.577 1.00 95.88 88 GLU A CA 1
ATOM 692 C C . GLU A 1 88 ? 10.197 1.534 -13.390 1.00 95.88 88 GLU A C 1
ATOM 694 O O . GLU A 1 88 ? 10.338 1.406 -14.609 1.00 95.88 88 GLU A O 1
ATOM 699 N N . ILE A 1 89 ? 9.183 0.956 -12.737 1.00 97.50 89 ILE A N 1
ATOM 700 C CA . ILE A 1 89 ? 8.146 0.149 -13.405 1.00 97.50 89 ILE A CA 1
ATOM 701 C C . ILE A 1 89 ? 6.791 0.859 -13.441 1.00 97.50 89 ILE A C 1
ATOM 703 O O . ILE A 1 89 ? 6.445 1.629 -12.549 1.00 97.50 89 ILE A O 1
ATOM 707 N N . SER A 1 90 ? 6.008 0.594 -14.490 1.00 97.50 90 SER A N 1
ATOM 708 C CA . SER A 1 90 ? 4.630 1.091 -14.616 1.00 97.50 90 SER A CA 1
ATOM 709 C C . SER A 1 90 ? 3.638 0.051 -14.102 1.00 97.50 90 SER A C 1
ATOM 711 O O . SER A 1 90 ? 3.824 -1.135 -14.349 1.00 97.50 90 SER A O 1
ATOM 713 N N . PHE A 1 91 ? 2.563 0.493 -13.452 1.00 97.12 91 PHE A N 1
ATOM 714 C CA . PHE A 1 91 ? 1.523 -0.386 -12.909 1.00 97.12 91 PHE A CA 1
ATOM 715 C C . PHE A 1 91 ? 0.176 0.336 -12.804 1.00 97.12 91 PHE A C 1
ATOM 717 O O . PHE A 1 91 ? 0.088 1.568 -12.787 1.00 97.12 91 PHE A O 1
ATOM 724 N N . SER A 1 92 ? -0.905 -0.436 -12.745 1.00 95.88 92 SER A N 1
ATOM 725 C CA . SER A 1 92 ? -2.272 0.080 -12.637 1.00 95.88 92 SER A CA 1
ATOM 726 C C . SER A 1 92 ? -2.736 0.184 -11.183 1.00 95.88 92 SER A C 1
ATOM 728 O O . SER A 1 92 ? -2.273 -0.544 -10.311 1.00 95.88 92 SER A O 1
ATOM 730 N N . LYS A 1 93 ? -3.719 1.053 -10.905 1.00 92.44 93 LYS A N 1
ATOM 731 C CA . LYS A 1 93 ? -4.395 1.067 -9.595 1.00 92.44 93 LYS A CA 1
ATOM 732 C C . LYS A 1 93 ? -5.000 -0.313 -9.306 1.00 92.44 93 LYS A C 1
ATOM 734 O O . LYS A 1 93 ? -5.664 -0.882 -10.171 1.00 92.44 93 LYS A O 1
ATOM 739 N N . GLY A 1 94 ? -4.816 -0.805 -8.085 1.00 89.06 94 GLY A N 1
ATOM 740 C CA . GLY A 1 94 ? -5.277 -2.114 -7.620 1.00 89.06 94 GLY A CA 1
ATOM 741 C C . GLY A 1 94 ? -4.372 -3.282 -8.015 1.00 89.06 94 GLY A C 1
ATOM 742 O O . GLY A 1 94 ? -4.670 -4.419 -7.661 1.00 89.06 94 GLY A O 1
ATOM 743 N N . GLU A 1 95 ? -3.285 -3.026 -8.741 1.00 93.31 95 GLU A N 1
ATOM 744 C CA . GLU A 1 95 ? -2.305 -4.044 -9.106 1.00 93.31 95 GLU A CA 1
ATOM 745 C C . GLU A 1 95 ? -1.514 -4.517 -7.882 1.00 93.31 95 GLU A C 1
ATOM 747 O O . GLU A 1 95 ? -1.180 -3.717 -7.005 1.00 93.31 95 GLU A O 1
ATOM 752 N N . GLN A 1 96 ? -1.233 -5.821 -7.824 1.00 93.12 96 GLN A N 1
ATOM 753 C CA . GLN A 1 96 ? -0.406 -6.407 -6.775 1.00 93.12 96 GLN A CA 1
ATOM 754 C C . GLN A 1 96 ? 1.069 -6.366 -7.173 1.00 93.12 96 GLN A C 1
ATOM 756 O O . GLN A 1 96 ? 1.440 -6.744 -8.288 1.00 93.12 96 GLN A O 1
ATOM 761 N N . LEU A 1 97 ? 1.895 -5.915 -6.236 1.00 94.31 97 LEU A N 1
ATOM 762 C CA . LEU A 1 97 ? 3.328 -5.717 -6.389 1.00 94.31 97 LEU A CA 1
ATOM 763 C C . LEU A 1 97 ? 4.037 -6.448 -5.252 1.00 94.31 97 LEU A C 1
ATOM 765 O O . LEU A 1 97 ? 3.670 -6.291 -4.090 1.00 94.31 97 LEU A O 1
ATOM 769 N N . GLU A 1 98 ? 5.049 -7.233 -5.584 1.00 92.31 98 GLU A N 1
ATOM 770 C CA . GLU A 1 98 ? 5.970 -7.792 -4.600 1.00 92.31 98 GLU A CA 1
ATOM 771 C C . GLU A 1 98 ? 7.074 -6.766 -4.333 1.00 92.31 98 GLU A C 1
ATOM 773 O O . GLU A 1 98 ? 7.720 -6.307 -5.267 1.00 92.31 98 GLU A O 1
ATOM 778 N N . ILE A 1 99 ? 7.285 -6.375 -3.081 1.00 91.62 99 ILE A N 1
ATOM 779 C CA . ILE A 1 99 ? 8.340 -5.465 -2.642 1.00 91.62 99 ILE A CA 1
ATOM 780 C C . ILE A 1 99 ? 9.437 -6.294 -1.990 1.00 91.62 99 ILE 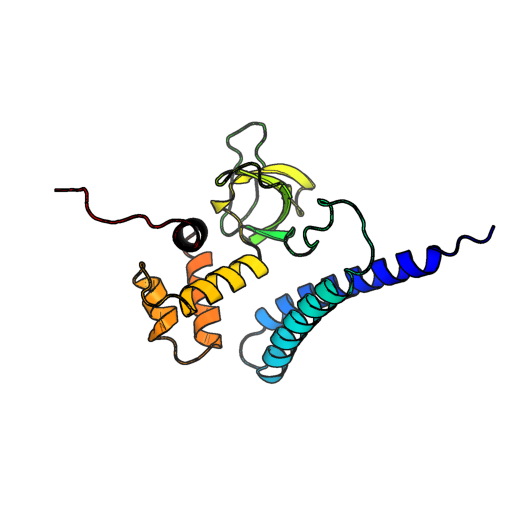A C 1
ATOM 782 O O . ILE A 1 99 ? 9.243 -6.882 -0.927 1.00 91.62 99 ILE A O 1
ATOM 786 N N . CYS A 1 100 ? 10.607 -6.294 -2.619 1.00 86.88 100 CYS A N 1
ATOM 787 C CA . CYS A 1 100 ? 11.758 -7.075 -2.179 1.00 86.88 100 CYS A CA 1
ATOM 788 C C . CYS A 1 100 ? 12.706 -6.246 -1.307 1.00 86.88 100 CYS A C 1
ATOM 790 O O . CYS A 1 100 ? 13.402 -6.791 -0.454 1.00 86.88 100 CYS A O 1
ATOM 792 N N . ASN A 1 101 ? 12.757 -4.925 -1.512 1.00 86.00 101 ASN A N 1
ATOM 793 C CA . ASN A 1 101 ? 13.697 -4.060 -0.806 1.00 86.00 101 ASN A CA 1
ATOM 794 C C . ASN A 1 101 ? 13.172 -2.624 -0.681 1.00 86.00 101 ASN A C 1
ATOM 796 O O . ASN A 1 101 ? 12.569 -2.081 -1.602 1.00 86.00 101 ASN A O 1
ATOM 800 N N . LYS A 1 102 ? 13.432 -1.966 0.452 1.00 89.25 102 LYS A N 1
ATOM 801 C CA . LYS A 1 102 ? 13.033 -0.573 0.703 1.00 89.25 102 LYS A CA 1
ATOM 802 C C . LYS A 1 102 ? 14.263 0.335 0.635 1.00 89.25 102 LYS A C 1
ATOM 804 O O . LYS A 1 102 ? 14.846 0.658 1.664 1.00 89.25 102 LYS A O 1
ATOM 809 N N . LEU A 1 103 ? 14.661 0.737 -0.578 1.00 80.81 103 LEU A N 1
ATOM 810 C CA . LEU A 1 103 ? 15.884 1.528 -0.817 1.00 80.81 103 LEU A CA 1
ATOM 811 C C . LEU A 1 103 ? 15.906 2.871 -0.073 1.00 80.81 103 LEU A C 1
ATOM 813 O O . LEU A 1 103 ? 16.963 3.351 0.332 1.00 80.81 103 LEU A O 1
ATOM 817 N N . SER A 1 104 ? 14.747 3.514 0.054 1.00 85.56 104 SER A N 1
ATOM 818 C CA . SER A 1 104 ? 14.577 4.797 0.735 1.00 85.56 104 SER A CA 1
ATOM 819 C C . SER A 1 104 ? 13.138 4.967 1.227 1.00 85.56 104 SER A C 1
ATOM 821 O O . SER A 1 104 ? 12.278 4.116 0.993 1.00 85.56 104 SER A O 1
ATOM 823 N N . THR A 1 105 ? 12.844 6.103 1.860 1.00 83.19 105 THR A N 1
ATOM 824 C CA . THR A 1 105 ? 11.472 6.481 2.230 1.00 83.19 105 THR A CA 1
ATOM 825 C C . THR A 1 105 ? 10.559 6.669 1.013 1.00 83.19 105 THR A C 1
ATOM 827 O O . THR A 1 105 ? 9.357 6.443 1.119 1.00 83.19 105 THR A O 1
ATOM 830 N N . TYR A 1 106 ? 11.108 7.036 -0.152 1.00 88.50 106 TYR A N 1
ATOM 831 C CA . TYR A 1 106 ? 10.331 7.404 -1.345 1.00 88.50 106 TYR A CA 1
ATOM 832 C C . TYR A 1 106 ? 10.280 6.321 -2.424 1.00 88.50 106 TYR A C 1
ATOM 834 O O . TYR A 1 106 ? 9.320 6.269 -3.187 1.00 88.50 106 TYR A O 1
ATOM 842 N N . TYR A 1 107 ? 11.303 5.475 -2.500 1.00 92.06 107 TYR A N 1
ATOM 843 C CA . TYR A 1 107 ? 11.488 4.514 -3.585 1.00 92.06 107 TYR A CA 1
ATOM 844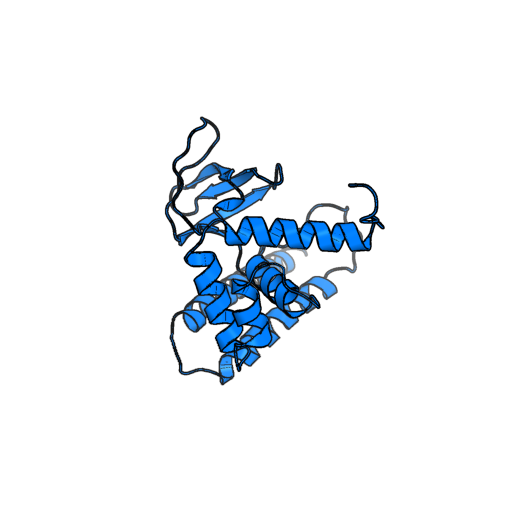 C C . TYR A 1 107 ? 11.906 3.162 -3.035 1.00 92.06 107 TYR A C 1
ATOM 846 O O . TYR A 1 107 ? 12.851 3.087 -2.242 1.00 92.06 107 TYR A O 1
ATOM 854 N N . TRP A 1 108 ? 11.211 2.120 -3.476 1.00 95.00 108 TRP A N 1
ATOM 855 C CA . TRP A 1 108 ? 11.419 0.718 -3.119 1.00 95.00 108 TRP A CA 1
ATOM 856 C C . TRP A 1 108 ? 11.691 -0.104 -4.382 1.00 95.00 108 TRP A C 1
ATOM 858 O O . TRP A 1 108 ? 11.346 0.327 -5.475 1.00 95.00 108 TRP A O 1
ATOM 868 N N . GLU A 1 109 ? 12.310 -1.272 -4.250 1.00 95.19 109 GLU A N 1
ATOM 869 C CA . GLU A 1 109 ? 12.460 -2.237 -5.343 1.00 95.19 109 GLU A CA 1
ATOM 870 C C . GLU A 1 109 ? 11.402 -3.319 -5.221 1.00 95.19 109 GLU A C 1
ATOM 872 O O . GLU A 1 109 ? 11.111 -3.818 -4.126 1.00 95.19 109 GLU A O 1
ATOM 877 N N . GLY A 1 110 ? 10.868 -3.717 -6.366 1.00 95.38 110 GLY A N 1
ATOM 878 C CA . GLY A 1 110 ? 9.892 -4.779 -6.420 1.00 95.38 110 GLY A CA 1
ATOM 879 C C . GLY A 1 110 ? 9.590 -5.258 -7.826 1.00 95.38 110 GLY A C 1
ATOM 880 O O . GLY A 1 110 ? 10.270 -4.912 -8.794 1.00 95.38 110 GLY A O 1
ATOM 881 N N . ARG A 1 111 ? 8.543 -6.069 -7.910 1.00 96.12 111 ARG A N 1
ATOM 882 C CA . ARG A 1 111 ? 8.086 -6.747 -9.112 1.00 96.12 111 ARG A CA 1
ATOM 883 C C . ARG A 1 111 ? 6.578 -6.597 -9.261 1.00 96.12 111 ARG A C 1
ATOM 885 O O . ARG A 1 111 ? 5.829 -6.838 -8.317 1.00 96.12 111 ARG A O 1
ATOM 892 N N . SER A 1 112 ? 6.114 -6.263 -10.461 1.00 96.75 112 SER A N 1
ATOM 893 C CA . SER A 1 112 ? 4.693 -6.396 -10.802 1.00 96.75 112 SER A CA 1
ATOM 894 C C . SER A 1 112 ? 4.311 -7.870 -10.912 1.00 96.75 112 SER A C 1
ATOM 896 O O . SER A 1 112 ? 4.918 -8.616 -11.680 1.00 96.75 112 SER A O 1
ATOM 898 N N . LEU A 1 113 ? 3.252 -8.291 -10.214 1.00 91.31 113 LEU A N 1
ATOM 899 C CA . LEU A 1 113 ? 2.702 -9.642 -10.375 1.00 91.31 113 LEU A CA 1
ATOM 900 C C . LEU A 1 113 ? 1.839 -9.792 -11.640 1.00 91.31 113 LEU A C 1
ATOM 902 O O . LEU A 1 113 ? 1.453 -10.906 -11.992 1.00 91.31 113 LEU A O 1
ATOM 906 N N . VAL A 1 114 ? 1.537 -8.689 -12.335 1.00 93.38 114 VAL A N 1
ATOM 907 C CA . VAL A 1 114 ? 0.763 -8.693 -13.585 1.00 93.38 114 VAL A CA 1
ATOM 908 C C . VAL A 1 114 ? 1.676 -8.716 -14.806 1.00 93.38 114 VAL A C 1
ATOM 910 O O . VAL A 1 114 ? 1.481 -9.556 -15.685 1.00 93.38 114 VAL A O 1
ATOM 913 N N . SER A 1 115 ? 2.657 -7.811 -14.890 1.00 94.12 115 SER A N 1
ATOM 914 C CA . SER A 1 115 ? 3.588 -7.760 -16.025 1.00 94.12 115 SER A CA 1
ATOM 915 C C . SER A 1 115 ? 4.826 -8.634 -15.824 1.00 94.12 115 SER A C 1
ATOM 917 O O . SER A 1 115 ? 5.419 -9.084 -16.803 1.00 94.12 115 SER A O 1
ATOM 919 N N . GLY A 1 116 ? 5.201 -8.913 -14.571 1.00 94.25 116 GLY A N 1
ATOM 920 C CA . GLY A 1 116 ? 6.448 -9.589 -14.217 1.00 94.25 116 GLY A CA 1
ATOM 921 C C . GLY A 1 116 ? 7.676 -8.675 -14.216 1.00 94.25 116 GLY A C 1
ATOM 922 O O . GLY A 1 116 ? 8.762 -9.159 -13.886 1.00 94.25 116 GLY A O 1
ATOM 923 N N . ASP A 1 117 ? 7.514 -7.394 -14.573 1.00 96.56 117 ASP A N 1
ATOM 924 C CA . ASP A 1 117 ? 8.600 -6.415 -14.630 1.00 96.56 117 ASP A CA 1
ATOM 925 C C . ASP A 1 117 ? 9.136 -6.119 -13.231 1.00 96.56 117 ASP A C 1
ATOM 927 O O . ASP A 1 117 ? 8.369 -5.964 -12.279 1.00 96.56 117 ASP A O 1
ATOM 931 N N . GLU A 1 118 ? 10.458 -6.009 -13.130 1.00 96.81 118 GLU A N 1
ATOM 932 C CA . GLU A 1 118 ? 11.166 -5.641 -11.908 1.00 96.81 118 GLU A CA 1
ATOM 933 C C . GLU A 1 118 ? 11.760 -4.246 -12.028 1.00 96.81 118 GLU A C 1
ATOM 935 O O . GLU A 1 118 ? 12.288 -3.875 -13.079 1.00 96.81 118 GLU A O 1
ATOM 940 N N . GLY A 1 119 ? 11.721 -3.502 -10.930 1.00 96.06 119 GLY A N 1
ATOM 941 C CA . GLY A 1 119 ? 12.378 -2.211 -10.839 1.00 96.06 119 GLY A CA 1
ATOM 942 C C . GLY A 1 119 ? 11.898 -1.390 -9.654 1.00 96.06 119 GLY A C 1
ATOM 943 O O . GLY A 1 119 ? 11.402 -1.910 -8.653 1.00 96.06 119 GLY A O 1
ATOM 944 N N . VAL A 1 120 ? 12.085 -0.085 -9.777 1.00 96.50 120 VAL A N 1
ATOM 945 C CA . VAL A 1 120 ? 11.806 0.896 -8.741 1.00 96.50 120 VAL A CA 1
ATOM 946 C C . VAL A 1 120 ? 10.319 1.253 -8.734 1.00 96.50 120 VAL A C 1
ATOM 948 O O . VAL A 1 120 ? 9.707 1.540 -9.764 1.00 96.50 120 VAL A O 1
ATOM 951 N N . ILE A 1 121 ? 9.745 1.249 -7.537 1.00 95.94 121 ILE A N 1
ATOM 952 C CA . ILE A 1 121 ? 8.349 1.547 -7.244 1.00 95.94 121 ILE A CA 1
ATOM 953 C C . ILE A 1 121 ? 8.322 2.729 -6.268 1.00 95.94 121 ILE A C 1
ATOM 955 O O . ILE A 1 121 ? 8.957 2.663 -5.208 1.00 95.94 121 ILE A O 1
ATOM 959 N N . PRO A 1 122 ? 7.583 3.810 -6.567 1.00 94.38 122 PRO A N 1
ATOM 960 C CA . PRO A 1 122 ? 7.350 4.868 -5.596 1.00 94.38 122 PRO A CA 1
ATOM 961 C C . PRO A 1 122 ? 6.568 4.313 -4.407 1.00 94.38 122 PRO A C 1
ATOM 963 O O . PRO A 1 122 ? 5.446 3.823 -4.562 1.00 94.38 122 PRO A O 1
ATOM 966 N N . SER A 1 123 ? 7.135 4.425 -3.208 1.00 92.50 123 SER A N 1
ATOM 967 C CA . SER A 1 123 ? 6.518 3.899 -1.987 1.00 92.50 123 SER A CA 1
ATOM 968 C C . SER A 1 123 ? 5.133 4.505 -1.754 1.00 92.50 123 SER A C 1
ATOM 970 O O . SER A 1 123 ? 4.234 3.838 -1.247 1.00 92.50 123 SER A O 1
ATOM 972 N N . SER A 1 124 ? 4.927 5.761 -2.156 1.00 91.06 124 SER A N 1
ATOM 973 C CA . SER A 1 124 ? 3.668 6.491 -1.995 1.00 91.06 124 SER A CA 1
ATOM 974 C C . SER A 1 124 ? 2.497 5.918 -2.781 1.00 91.06 124 SER A C 1
ATOM 976 O O . SER A 1 124 ? 1.350 6.196 -2.444 1.00 91.06 124 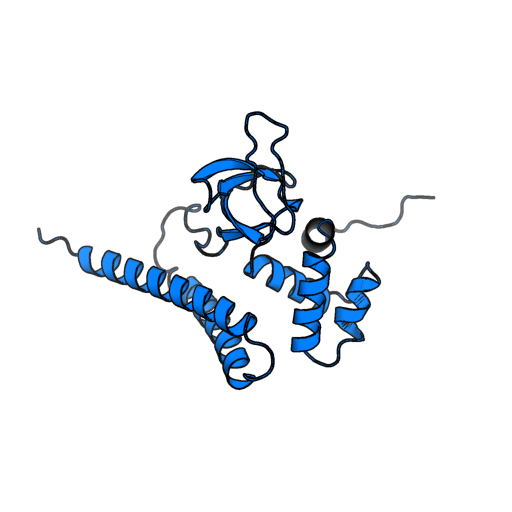SER A O 1
ATOM 978 N N . CYS A 1 125 ? 2.772 5.118 -3.808 1.00 91.69 125 CYS A N 1
ATOM 979 C CA . CYS A 1 125 ? 1.755 4.537 -4.671 1.00 91.69 125 CYS A CA 1
ATOM 980 C C . CYS A 1 125 ? 1.258 3.175 -4.181 1.00 91.69 125 CYS A C 1
ATOM 982 O O . CYS A 1 125 ? 0.389 2.597 -4.830 1.00 91.69 125 CYS A O 1
ATOM 984 N N . VAL A 1 126 ? 1.804 2.641 -3.085 1.00 92.44 126 VAL A N 1
ATOM 985 C CA . VAL A 1 126 ? 1.561 1.262 -2.655 1.00 92.44 126 VAL A CA 1
ATOM 986 C C . VAL A 1 126 ? 1.366 1.150 -1.146 1.00 92.44 126 VAL A C 1
ATOM 988 O O . VAL A 1 126 ? 1.987 1.886 -0.380 1.00 92.44 126 VAL A O 1
ATOM 991 N N . HIS A 1 127 ? 0.537 0.202 -0.708 1.00 89.38 127 HIS A N 1
ATOM 992 C CA . HIS A 1 127 ? 0.421 -0.199 0.701 1.00 89.38 127 HIS A CA 1
ATOM 993 C C . HIS A 1 127 ? 0.142 -1.703 0.827 1.00 89.38 127 HIS A C 1
ATOM 995 O O . HIS A 1 127 ? -0.430 -2.305 -0.082 1.00 89.38 127 HIS A O 1
ATOM 1001 N N . SER A 1 128 ? 0.547 -2.320 1.938 1.00 86.50 128 SER A N 1
ATOM 1002 C CA . SER A 1 128 ? 0.169 -3.705 2.252 1.00 86.50 128 SER A CA 1
ATOM 1003 C C . SER A 1 128 ? -1.043 -3.729 3.184 1.00 86.50 128 SER A C 1
ATOM 1005 O O . SER A 1 128 ? -1.380 -2.730 3.826 1.00 86.50 128 SER A O 1
ATOM 1007 N N . ILE A 1 129 ? -1.714 -4.879 3.280 1.00 79.81 129 ILE A N 1
ATOM 1008 C CA . ILE A 1 129 ? -2.821 -5.056 4.233 1.00 79.81 129 ILE A CA 1
ATOM 1009 C C . ILE A 1 129 ? -2.314 -4.883 5.671 1.00 79.81 129 ILE A C 1
ATOM 1011 O O . ILE A 1 129 ? -2.960 -4.208 6.471 1.00 79.81 129 ILE A O 1
ATOM 1015 N N . PHE A 1 130 ? -1.151 -5.451 5.994 1.00 77.31 130 PHE A N 1
ATOM 1016 C CA . PHE A 1 130 ? -0.546 -5.337 7.321 1.00 77.31 130 PHE A CA 1
ATOM 1017 C C . PHE A 1 130 ? -0.199 -3.891 7.657 1.00 77.31 130 PHE A C 1
ATOM 1019 O O . PHE A 1 130 ? -0.563 -3.404 8.724 1.00 77.31 130 PHE A O 1
ATOM 1026 N N . GLU A 1 131 ? 0.412 -3.168 6.721 1.00 82.75 131 GLU A N 1
ATOM 1027 C CA . GLU A 1 131 ? 0.720 -1.753 6.899 1.00 82.75 131 GLU A CA 1
ATOM 1028 C C . GLU A 1 131 ? -0.548 -0.924 7.128 1.00 82.75 131 GLU A C 1
ATOM 1030 O O . GLU A 1 131 ? -0.604 -0.127 8.060 1.00 82.75 131 GLU A O 1
ATOM 1035 N N . SER A 1 132 ? -1.604 -1.152 6.344 1.00 82.69 132 SER A N 1
ATOM 1036 C CA . SER A 1 132 ? -2.897 -0.499 6.556 1.00 82.69 132 SER A CA 1
ATOM 1037 C C . SER A 1 132 ? -3.469 -0.755 7.951 1.00 82.69 132 SER A C 1
ATOM 1039 O O . SER A 1 132 ? -3.989 0.170 8.573 1.00 82.69 132 SER A O 1
ATOM 1041 N N . LEU A 1 133 ? -3.356 -1.982 8.466 1.00 78.50 133 LEU A N 1
ATOM 1042 C CA . LEU A 1 133 ? -3.806 -2.315 9.819 1.00 78.50 133 LEU A CA 1
ATOM 1043 C C . LEU A 1 133 ? -2.968 -1.607 10.889 1.00 78.50 133 LEU A C 1
ATOM 1045 O O . LEU A 1 133 ? -3.541 -1.043 11.820 1.00 78.50 133 LEU A O 1
ATOM 1049 N N . HIS A 1 134 ? -1.642 -1.580 10.737 1.00 78.50 134 HIS A N 1
ATOM 1050 C CA . HIS A 1 134 ? -0.748 -0.877 11.659 1.00 78.50 134 HIS A CA 1
ATOM 1051 C C . HIS A 1 134 ? -1.004 0.633 11.679 1.00 78.50 134 HIS A C 1
ATOM 1053 O O . HIS A 1 134 ? -1.065 1.236 12.750 1.00 78.50 134 HIS A O 1
ATOM 1059 N N . LEU A 1 135 ? -1.221 1.251 10.516 1.00 85.19 135 LEU A N 1
ATOM 1060 C CA . LEU A 1 135 ? -1.556 2.673 10.427 1.00 85.19 135 LEU A CA 1
ATOM 1061 C C . LEU A 1 135 ? -2.927 2.976 11.051 1.00 85.19 135 LEU A C 1
ATOM 1063 O O . LEU A 1 135 ? -3.080 3.993 11.729 1.00 85.19 135 LEU A O 1
ATOM 1067 N N . LEU A 1 136 ? -3.915 2.090 10.883 1.00 82.56 136 LEU A N 1
ATOM 1068 C CA . LEU A 1 136 ? -5.206 2.223 11.559 1.00 82.56 136 LEU A CA 1
ATOM 1069 C C . LEU A 1 136 ? -5.055 2.114 13.082 1.00 82.56 136 LEU A C 1
ATOM 1071 O O . LEU A 1 136 ? -5.597 2.941 13.812 1.00 82.56 136 LEU A O 1
ATOM 1075 N N . GLU A 1 137 ? -4.305 1.127 13.572 1.00 81.00 137 GLU A N 1
ATOM 1076 C CA . GLU A 1 137 ? -4.021 0.975 15.001 1.00 81.00 137 GLU A CA 1
ATOM 1077 C C . GLU A 1 137 ? -3.336 2.224 15.569 1.00 81.00 137 GLU A C 1
ATOM 1079 O O . GLU A 1 137 ? -3.760 2.746 16.604 1.00 81.00 137 GLU A O 1
ATOM 1084 N N . PHE A 1 138 ? -2.347 2.760 14.850 1.00 80.88 138 PHE A N 1
ATOM 1085 C CA . PHE A 1 138 ? -1.677 4.009 15.194 1.00 80.88 138 PHE A CA 1
ATOM 1086 C C . PHE A 1 138 ? -2.682 5.155 15.371 1.00 80.88 138 PHE A C 1
ATOM 1088 O O . PHE A 1 138 ? -2.740 5.737 16.457 1.00 80.88 138 PHE A O 1
ATOM 1095 N N . ILE A 1 139 ? -3.538 5.410 14.373 1.00 84.75 139 ILE A N 1
ATOM 1096 C CA . ILE A 1 139 ? -4.580 6.456 14.415 1.00 84.75 139 ILE A CA 1
ATOM 1097 C C . ILE A 1 139 ? -5.499 6.299 15.634 1.00 84.75 139 ILE A C 1
ATOM 1099 O O . ILE A 1 139 ? -5.896 7.287 16.256 1.00 84.75 139 ILE A O 1
ATOM 1103 N N . LEU A 1 140 ? -5.864 5.064 15.980 1.00 81.06 140 LEU A N 1
ATOM 1104 C CA . LEU A 1 140 ? -6.748 4.788 17.113 1.00 81.06 140 LEU A CA 1
ATOM 1105 C C . LEU A 1 140 ? -6.041 4.939 18.468 1.00 81.06 140 LEU A C 1
ATOM 1107 O O . LEU A 1 140 ? -6.706 5.235 19.463 1.00 81.06 140 LEU A O 1
ATOM 1111 N N . SER A 1 141 ? -4.719 4.756 18.503 1.00 77.94 141 SER A N 1
ATOM 1112 C CA . SER A 1 141 ? -3.895 4.802 19.715 1.00 77.94 141 SER A CA 1
ATOM 1113 C C . SER A 1 141 ? -3.413 6.204 20.105 1.00 77.94 141 SER A C 1
ATOM 1115 O O . SER A 1 141 ? -3.270 6.478 21.298 1.00 77.94 141 SER A O 1
ATOM 1117 N N . VAL A 1 142 ? -3.168 7.097 19.138 1.00 78.31 142 VAL A N 1
ATOM 1118 C CA . VAL A 1 142 ? -2.671 8.457 19.417 1.00 78.31 142 VAL A CA 1
ATOM 1119 C C . VAL A 1 142 ? -3.728 9.277 20.138 1.00 78.31 142 VAL A C 1
ATOM 1121 O O . VAL A 1 142 ? -4.910 9.122 19.860 1.00 78.31 142 VAL A O 1
ATOM 1124 N N . GLU A 1 143 ? -3.345 10.162 21.060 1.00 76.44 143 GLU A N 1
ATOM 1125 C CA . GLU A 1 143 ? -4.294 10.970 21.844 1.00 76.44 143 GLU A CA 1
ATOM 1126 C C . GLU A 1 143 ? -5.026 12.010 20.979 1.00 76.44 143 GLU A C 1
ATOM 1128 O O . GLU A 1 143 ? -6.251 12.143 21.058 1.00 76.44 143 GLU A O 1
ATOM 1133 N N . GLU A 1 144 ? -4.299 12.655 20.073 1.00 77.75 144 GLU A N 1
ATOM 1134 C CA . GLU A 1 144 ? -4.809 13.639 19.123 1.00 77.75 144 GLU A CA 1
ATOM 1135 C C . GLU A 1 144 ? -4.353 13.259 17.710 1.00 77.75 144 GLU A C 1
ATOM 1137 O O . GLU A 1 144 ? -3.216 12.838 17.509 1.00 77.75 144 GLU A O 1
ATOM 1142 N N . VAL A 1 145 ? -5.260 13.361 16.737 1.00 75.12 145 VAL A N 1
ATOM 1143 C CA . VAL A 1 145 ? -4.972 13.086 15.323 1.00 75.12 145 VAL A CA 1
ATOM 1144 C C . VAL A 1 145 ? -4.832 14.406 14.573 1.00 75.12 145 VAL A C 1
ATOM 1146 O O . VAL A 1 145 ? -5.706 15.268 14.663 1.00 75.12 145 VAL A O 1
ATOM 1149 N N . SER A 1 146 ? -3.751 14.556 13.809 1.00 72.69 146 SER A N 1
ATOM 1150 C CA . SER A 1 146 ? -3.387 15.808 13.126 1.00 72.69 146 SER A CA 1
ATOM 1151 C C . SER A 1 146 ? -4.361 16.204 12.011 1.00 72.69 146 SER A C 1
ATOM 1153 O O . SER A 1 146 ? -4.533 17.385 11.707 1.00 72.69 146 SER A O 1
ATOM 1155 N N . LEU A 1 147 ? -5.003 15.219 11.374 1.00 72.69 147 LEU A N 1
ATOM 1156 C CA . LEU A 1 147 ? -5.855 15.430 10.206 1.00 72.69 147 LEU A CA 1
ATOM 1157 C C . LEU A 1 147 ? -7.347 15.329 10.580 1.00 72.69 147 LEU A C 1
ATOM 1159 O O . LEU A 1 147 ? -7.776 14.298 11.106 1.00 72.69 147 LEU A O 1
ATOM 1163 N N . PRO A 1 148 ? -8.190 16.326 10.230 1.00 76.62 148 PRO A N 1
ATOM 1164 C CA . PRO A 1 148 ? -9.628 16.301 10.528 1.00 76.62 148 PRO A CA 1
ATOM 1165 C C . PRO A 1 148 ? -10.356 15.077 9.963 1.00 76.62 148 PRO A C 1
ATOM 1167 O O . PRO A 1 148 ? -11.338 14.609 10.535 1.00 76.62 148 PRO A O 1
ATOM 1170 N N . ILE A 1 149 ? -9.874 14.544 8.838 1.00 74.25 149 ILE A N 1
ATOM 1171 C CA . ILE A 1 149 ? -10.441 13.345 8.217 1.00 74.25 149 ILE A CA 1
ATOM 1172 C C . ILE A 1 149 ? -10.214 12.089 9.075 1.00 74.25 149 ILE A C 1
ATOM 1174 O O . ILE A 1 149 ? -11.080 11.220 9.123 1.00 74.25 149 ILE A O 1
ATOM 1178 N N . LEU A 1 150 ? -9.122 12.043 9.846 1.00 79.94 150 LEU A N 1
ATOM 1179 C CA . LEU A 1 150 ? -8.818 10.960 10.784 1.00 79.94 150 LEU A CA 1
ATOM 1180 C C . LEU A 1 150 ? -9.600 11.092 12.098 1.00 79.94 150 LEU A C 1
ATOM 1182 O O . LEU A 1 150 ? -9.885 10.086 12.746 1.00 79.94 150 LEU A O 1
ATOM 1186 N N . HIS A 1 151 ? -10.019 12.308 12.474 1.00 82.44 151 HIS A N 1
ATOM 1187 C CA . HIS A 1 151 ? -10.896 12.519 13.633 1.00 82.44 151 HIS A CA 1
ATOM 1188 C C . HIS A 1 151 ? -12.226 11.784 13.459 1.00 82.44 151 HIS A C 1
ATOM 1190 O O . HIS A 1 151 ? -12.729 11.189 14.411 1.00 82.44 151 HIS A O 1
ATOM 1196 N N . LYS A 1 152 ? -12.762 11.767 12.231 1.00 81.50 152 LYS A N 1
ATOM 1197 C CA . LYS A 1 152 ? -13.982 11.017 11.914 1.00 81.50 152 LYS A CA 1
ATOM 1198 C C . LYS A 1 152 ? -13.814 9.523 12.183 1.00 81.50 152 LYS A C 1
ATOM 1200 O O . LYS A 1 152 ? -14.675 8.925 12.817 1.00 81.50 152 LYS A O 1
ATOM 1205 N N . ILE A 1 153 ? -12.682 8.943 11.774 1.00 82.25 153 ILE A N 1
ATOM 1206 C CA . ILE A 1 153 ? -12.354 7.541 12.069 1.00 82.25 153 ILE A CA 1
ATOM 1207 C C . ILE A 1 153 ? -12.271 7.338 13.581 1.00 82.25 153 ILE A C 1
ATOM 1209 O O . ILE A 1 153 ? -12.895 6.439 14.127 1.00 82.25 153 ILE A O 1
ATOM 1213 N N . LYS A 1 154 ? -11.516 8.172 14.294 1.00 82.56 154 LYS A N 1
ATOM 1214 C CA . LYS A 1 154 ? -11.263 7.930 15.714 1.00 82.56 154 LYS A CA 1
ATOM 1215 C C . LYS A 1 154 ? -12.517 8.097 16.584 1.00 82.56 154 LYS A C 1
ATOM 1217 O O . LYS A 1 154 ? -12.802 7.227 17.414 1.00 82.56 154 LYS A O 1
ATOM 1222 N N . ASN A 1 155 ? -13.227 9.207 16.391 1.00 82.69 155 ASN A N 1
ATOM 1223 C CA . ASN A 1 155 ? -14.208 9.729 17.340 1.00 82.69 155 ASN A CA 1
ATOM 1224 C C . ASN A 1 155 ? -15.655 9.672 16.834 1.00 82.69 155 ASN A C 1
ATOM 1226 O O . ASN A 1 155 ? -16.555 9.517 17.657 1.00 82.69 155 ASN A O 1
ATOM 1230 N N . ASP A 1 156 ? -15.886 9.789 15.523 1.00 81.94 156 ASP A N 1
ATOM 1231 C CA . ASP A 1 156 ? -17.249 9.876 14.977 1.00 81.94 156 ASP A CA 1
ATOM 1232 C C . ASP A 1 156 ? -17.796 8.497 14.569 1.00 81.94 156 ASP A C 1
ATOM 1234 O O . ASP A 1 156 ? -19.003 8.269 14.644 1.00 81.94 156 ASP A O 1
ATOM 1238 N N . ALA A 1 157 ? -16.921 7.565 14.176 1.00 81.69 157 ALA A N 1
ATOM 1239 C CA . ALA A 1 157 ? -17.301 6.201 13.822 1.00 81.69 157 ALA A CA 1
ATOM 1240 C C . ALA A 1 157 ? -17.735 5.387 15.055 1.00 81.69 157 ALA A C 1
ATOM 1242 O O . ALA A 1 157 ? -17.033 5.302 16.068 1.00 81.69 157 ALA A O 1
ATOM 1243 N N . SER A 1 158 ? -18.897 4.746 14.941 1.00 79.25 158 SER A N 1
ATOM 1244 C CA . SER A 1 158 ? -19.616 4.091 16.038 1.00 79.25 158 SER A CA 1
ATOM 1245 C C . SER A 1 158 ? -19.157 2.658 16.328 1.00 79.25 158 SER A C 1
ATOM 1247 O O . SER A 1 158 ? -19.394 2.141 17.422 1.00 79.25 158 SER A O 1
ATOM 1249 N N . SER A 1 159 ? -18.487 2.015 15.369 1.00 79.62 159 SER A N 1
ATOM 1250 C CA . SER A 1 159 ? -18.018 0.629 15.456 1.00 79.62 159 SER A CA 1
ATOM 1251 C C . SER A 1 159 ? -16.627 0.463 14.848 1.00 79.62 159 SER A C 1
ATOM 1253 O O . SER A 1 159 ? -16.188 1.279 14.040 1.00 79.62 159 SER A O 1
ATOM 1255 N N . ASN A 1 160 ? -15.929 -0.617 15.207 1.00 77.38 160 ASN A N 1
ATOM 1256 C CA . ASN A 1 160 ? -14.633 -0.939 14.598 1.00 77.38 160 ASN A CA 1
ATOM 1257 C C . ASN A 1 160 ? -14.751 -1.188 13.089 1.00 77.38 160 ASN A C 1
ATOM 1259 O O . ASN A 1 160 ? -13.837 -0.856 12.344 1.00 77.38 160 ASN A O 1
ATOM 1263 N N . ASP A 1 161 ? -15.884 -1.713 12.634 1.00 74.56 161 ASP A N 1
ATOM 1264 C CA . ASP A 1 161 ? -16.136 -1.954 11.216 1.00 74.56 161 ASP A CA 1
ATOM 1265 C C . ASP A 1 161 ? -16.227 -0.663 10.420 1.00 74.56 161 ASP A C 1
ATOM 1267 O O . ASP A 1 161 ? -15.569 -0.510 9.397 1.00 74.56 161 ASP A O 1
ATOM 1271 N N . GLU A 1 162 ? -16.990 0.296 10.939 1.00 79.94 162 GLU A N 1
ATOM 1272 C CA . GLU A 1 162 ? -17.113 1.623 10.346 1.00 79.94 162 GLU A CA 1
ATOM 1273 C C . GLU A 1 162 ? -15.754 2.338 10.305 1.00 79.94 162 GLU A C 1
ATOM 1275 O O . GLU A 1 162 ? -15.437 3.007 9.325 1.00 79.94 162 GLU A O 1
ATOM 1280 N N . LYS A 1 163 ? -14.908 2.134 11.326 1.00 81.44 163 LYS A N 1
ATOM 1281 C CA . LYS A 1 163 ? -13.533 2.659 11.372 1.00 81.44 163 LYS A CA 1
ATOM 1282 C C . LYS A 1 163 ? -12.652 2.077 10.274 1.00 81.44 163 LYS A C 1
ATOM 1284 O O . LYS A 1 163 ? -11.950 2.832 9.606 1.00 81.44 163 LYS A O 1
ATOM 1289 N N . VAL A 1 164 ? -12.699 0.757 10.086 1.00 78.62 164 VAL A N 1
ATOM 1290 C CA . VAL A 1 164 ? -11.943 0.061 9.036 1.00 78.62 164 VAL A CA 1
ATOM 1291 C C . VAL A 1 164 ? -12.420 0.505 7.656 1.00 78.62 164 VAL A C 1
ATOM 1293 O O . VAL A 1 164 ? -11.595 0.881 6.830 1.00 78.62 164 VAL A O 1
ATOM 1296 N N . SER A 1 165 ? -13.733 0.515 7.413 1.00 80.88 165 SER A N 1
ATOM 1297 C CA . SER A 1 165 ? -14.300 0.946 6.131 1.00 80.88 165 SER A CA 1
ATOM 1298 C C . SER A 1 165 ? -13.920 2.385 5.798 1.00 80.88 165 SER A C 1
ATOM 1300 O O . SER A 1 165 ? -13.372 2.633 4.730 1.00 80.88 165 SER A O 1
ATOM 1302 N N . LEU A 1 166 ? -14.113 3.317 6.736 1.00 86.12 166 LEU A N 1
ATOM 1303 C CA . LEU A 1 166 ? -13.779 4.721 6.518 1.00 86.12 166 LEU A CA 1
ATOM 1304 C C . LEU A 1 166 ? -12.278 4.917 6.267 1.00 86.12 166 LEU A C 1
ATOM 1306 O O . LEU A 1 166 ? -11.895 5.721 5.422 1.00 86.12 166 LEU A O 1
ATOM 1310 N N . PHE A 1 167 ? -11.423 4.175 6.974 1.00 86.12 167 PHE A N 1
ATOM 1311 C CA . PHE A 1 167 ? -9.983 4.205 6.744 1.00 86.12 167 PHE A CA 1
ATOM 1312 C C . PHE A 1 167 ? -9.604 3.725 5.341 1.00 86.12 167 PHE A C 1
ATOM 1314 O O . PHE A 1 167 ? -8.828 4.399 4.665 1.00 86.12 167 PHE A O 1
ATOM 1321 N N . LEU A 1 168 ? -10.178 2.607 4.888 1.00 83.69 168 LEU A N 1
ATOM 1322 C CA . LEU A 1 168 ? -9.949 2.090 3.541 1.00 83.69 168 LEU A CA 1
ATOM 1323 C C . LEU A 1 168 ? -10.435 3.066 2.465 1.00 83.69 168 LEU A C 1
ATOM 1325 O O . LEU A 1 168 ? -9.725 3.273 1.485 1.00 83.69 168 LEU A O 1
ATOM 1329 N N . ASP A 1 169 ? -11.595 3.696 2.652 1.00 85.69 169 ASP A N 1
ATOM 1330 C CA . ASP A 1 169 ? -12.102 4.719 1.730 1.00 85.69 169 ASP A CA 1
ATOM 1331 C C . ASP A 1 169 ? -11.112 5.887 1.621 1.00 85.69 169 ASP A C 1
ATOM 1333 O O . ASP A 1 169 ? -10.735 6.288 0.523 1.00 85.69 169 ASP A O 1
ATOM 1337 N N . ILE A 1 170 ? -10.596 6.369 2.756 1.00 86.88 170 ILE A N 1
ATOM 1338 C CA . ILE A 1 170 ? -9.643 7.487 2.807 1.00 86.88 170 ILE A CA 1
ATOM 1339 C C . ILE A 1 170 ? -8.349 7.173 2.048 1.00 86.88 170 ILE A C 1
ATOM 1341 O O . ILE A 1 170 ? -7.913 7.985 1.232 1.00 86.88 170 ILE A O 1
ATOM 1345 N N . ILE A 1 171 ? -7.731 6.013 2.294 1.00 84.00 171 ILE A N 1
ATOM 1346 C CA . ILE A 1 171 ? -6.457 5.660 1.642 1.00 84.00 171 ILE A CA 1
ATOM 1347 C C . ILE A 1 171 ? -6.625 5.305 0.157 1.00 84.00 171 ILE A C 1
ATOM 1349 O O . ILE A 1 171 ? -5.672 5.420 -0.612 1.00 84.00 171 ILE A O 1
ATOM 1353 N N . ASN A 1 172 ? -7.825 4.881 -0.254 1.00 81.25 172 ASN A N 1
ATOM 1354 C CA . ASN A 1 172 ? -8.136 4.575 -1.649 1.00 81.25 172 ASN A CA 1
ATOM 1355 C C . ASN A 1 172 ? -8.532 5.814 -2.458 1.00 81.25 172 ASN A C 1
ATOM 1357 O O . ASN A 1 172 ? -8.291 5.837 -3.673 1.00 81.25 172 ASN A O 1
ATOM 1361 N N . ASP A 1 173 ? -9.156 6.806 -1.822 1.00 85.38 173 ASP A N 1
ATOM 1362 C CA . ASP A 1 173 ? -9.591 8.049 -2.461 1.00 85.38 173 ASP A CA 1
ATOM 1363 C C . ASP A 1 173 ? -8.441 9.045 -2.621 1.00 85.38 173 ASP A C 1
ATOM 1365 O O . ASP A 1 173 ? -8.335 9.694 -3.667 1.00 85.38 173 ASP A O 1
ATOM 1369 N N . ASP A 1 174 ? -7.560 9.148 -1.622 1.00 85.75 174 ASP A N 1
ATOM 1370 C CA . ASP A 1 174 ? -6.430 10.074 -1.639 1.00 85.75 174 ASP A CA 1
ATOM 1371 C C . ASP A 1 174 ? -5.083 9.330 -1.522 1.00 85.75 174 ASP A C 1
ATOM 1373 O O . ASP A 1 174 ? -4.700 8.887 -0.434 1.00 85.75 174 ASP A O 1
ATOM 1377 N N . PRO A 1 175 ? -4.307 9.230 -2.622 1.00 79.56 175 PRO A N 1
ATOM 1378 C CA . PRO A 1 175 ? -3.021 8.535 -2.622 1.00 79.56 175 PRO A CA 1
ATOM 1379 C C . PRO A 1 175 ? -1.960 9.213 -1.740 1.00 79.56 175 PRO A C 1
ATOM 1381 O O . PRO A 1 175 ? -0.934 8.603 -1.451 1.00 79.56 175 PRO A O 1
ATOM 1384 N N . MET A 1 176 ? -2.171 10.458 -1.294 1.00 86.38 176 MET A N 1
ATOM 1385 C CA . MET A 1 176 ? -1.255 11.137 -0.369 1.00 86.38 176 MET A CA 1
ATOM 1386 C C . MET A 1 176 ? -1.443 10.698 1.088 1.00 86.38 176 MET A C 1
ATOM 1388 O O . MET A 1 176 ? -0.589 10.991 1.927 1.00 86.38 176 MET A O 1
ATOM 1392 N N . MET A 1 177 ? -2.515 9.964 1.401 1.00 88.81 177 MET A N 1
ATOM 1393 C CA . MET A 1 177 ? -2.830 9.573 2.775 1.00 88.81 177 MET A CA 1
ATOM 1394 C C . MET A 1 177 ? -1.847 8.564 3.360 1.00 88.81 177 MET A C 1
ATOM 1396 O O . MET A 1 177 ? -1.409 8.739 4.493 1.00 88.81 177 MET A O 1
ATOM 1400 N N . ILE A 1 178 ? -1.459 7.535 2.602 1.00 88.81 178 ILE A N 1
ATOM 1401 C CA . ILE A 1 178 ? -0.484 6.536 3.069 1.00 88.81 178 ILE A CA 1
ATOM 1402 C C . ILE A 1 178 ? 0.878 7.185 3.392 1.00 88.81 178 ILE A C 1
ATOM 1404 O O . ILE A 1 178 ? 1.361 6.991 4.508 1.00 88.81 178 ILE A O 1
ATOM 1408 N N . PRO A 1 179 ? 1.487 8.000 2.503 1.00 87.31 179 PRO A N 1
ATOM 1409 C CA . PRO A 1 179 ? 2.712 8.738 2.819 1.00 87.31 179 PRO A CA 1
ATOM 1410 C C . PRO A 1 179 ? 2.612 9.613 4.066 1.00 87.31 179 PRO A C 1
ATOM 1412 O O . PRO A 1 179 ? 3.516 9.587 4.897 1.00 87.31 179 PRO A O 1
ATOM 1415 N N . ALA A 1 180 ? 1.520 10.370 4.208 1.00 87.50 180 ALA A N 1
ATOM 1416 C CA . ALA A 1 180 ? 1.328 11.251 5.354 1.00 87.50 180 ALA A CA 1
ATOM 1417 C C . ALA A 1 180 ? 1.266 10.455 6.666 1.00 87.50 180 ALA A C 1
ATOM 1419 O O . ALA A 1 180 ? 1.913 10.815 7.644 1.00 87.50 180 ALA A O 1
ATOM 1420 N N . LEU A 1 181 ? 0.545 9.332 6.667 1.00 87.62 181 LEU A N 1
ATOM 1421 C CA . LEU A 1 181 ? 0.428 8.461 7.834 1.00 87.62 181 LEU A CA 1
ATOM 1422 C C . LEU A 1 181 ? 1.742 7.761 8.190 1.00 87.62 181 LEU A C 1
ATOM 1424 O O . LEU A 1 181 ? 2.056 7.649 9.371 1.00 87.62 181 LEU A O 1
ATOM 1428 N N . ARG A 1 182 ? 2.528 7.330 7.194 1.00 88.62 182 ARG A N 1
ATOM 1429 C CA . ARG A 1 182 ? 3.884 6.807 7.430 1.00 88.62 182 ARG A CA 1
ATOM 1430 C C . ARG A 1 182 ? 4.768 7.853 8.095 1.00 88.62 182 ARG A C 1
ATOM 1432 O O . ARG A 1 182 ? 5.418 7.546 9.082 1.00 88.62 182 ARG A O 1
ATOM 1439 N N . GLN A 1 183 ? 4.745 9.085 7.594 1.00 85.31 183 GLN A N 1
ATOM 1440 C CA . GLN A 1 183 ? 5.533 10.176 8.155 1.00 85.31 183 GLN A CA 1
ATOM 1441 C C . GLN A 1 183 ? 5.106 10.522 9.593 1.00 85.31 183 GLN A C 1
ATOM 1443 O O . GLN A 1 183 ? 5.964 10.756 10.444 1.00 85.31 183 GLN A O 1
ATOM 1448 N N . ASP A 1 184 ? 3.801 10.555 9.875 1.00 84.62 184 ASP A N 1
ATOM 1449 C CA . ASP A 1 184 ? 3.284 10.781 11.231 1.00 84.62 184 ASP A CA 1
ATOM 1450 C C . ASP A 1 184 ? 3.697 9.642 12.179 1.00 84.62 184 ASP A C 1
ATOM 1452 O O . ASP A 1 184 ? 4.102 9.891 13.318 1.00 84.62 184 ASP A O 1
ATOM 1456 N N . TRP A 1 185 ? 3.642 8.394 11.704 1.00 82.56 185 TRP A N 1
ATOM 1457 C CA . TRP A 1 185 ? 4.075 7.225 12.464 1.00 82.56 185 TRP A CA 1
ATOM 1458 C C . TRP A 1 185 ? 5.585 7.243 12.749 1.00 82.56 185 TRP A C 1
ATOM 1460 O O . TRP A 1 185 ? 5.984 7.070 13.901 1.00 82.56 185 TRP A O 1
ATOM 1470 N N . GLU A 1 186 ? 6.416 7.524 11.741 1.00 82.06 186 GLU A N 1
ATOM 1471 C CA . GLU A 1 186 ? 7.873 7.658 11.878 1.00 82.06 186 GLU A CA 1
ATOM 1472 C C . GLU A 1 186 ? 8.240 8.745 12.895 1.00 82.06 186 GLU A C 1
ATOM 1474 O O . GLU A 1 186 ? 9.024 8.490 13.805 1.00 82.06 186 GLU A O 1
ATOM 1479 N N . GLN A 1 187 ? 7.617 9.928 12.820 1.00 74.56 187 GLN A N 1
ATOM 1480 C CA . GLN A 1 187 ? 7.852 11.006 13.790 1.00 74.56 187 GLN A CA 1
ATOM 1481 C C . GLN A 1 187 ? 7.447 10.620 15.215 1.00 74.56 187 GLN A C 1
ATOM 1483 O O . GLN A 1 187 ? 8.096 11.030 16.178 1.00 74.56 187 GLN A O 1
ATOM 1488 N N . HIS A 1 188 ? 6.373 9.848 15.374 1.00 73.38 188 HIS A N 1
ATOM 1489 C CA . HIS A 1 188 ? 5.928 9.392 16.684 1.00 73.38 188 HIS A CA 1
ATOM 1490 C C . HIS A 1 188 ? 6.868 8.332 17.282 1.00 73.38 188 HIS A C 1
ATOM 1492 O O . HIS A 1 188 ? 7.185 8.397 18.471 1.00 73.38 188 HIS A O 1
ATOM 1498 N N . GLU A 1 189 ? 7.353 7.383 16.478 1.00 67.81 189 GLU A N 1
ATOM 1499 C CA . GLU A 1 189 ? 8.330 6.378 16.918 1.00 67.81 189 GLU A CA 1
ATOM 1500 C C . GLU A 1 189 ? 9.721 6.991 17.165 1.00 67.81 189 GLU A C 1
ATOM 1502 O O . GLU A 1 189 ? 10.343 6.712 18.192 1.00 67.81 189 GLU A O 1
ATOM 1507 N N . GLU A 1 190 ? 10.179 7.920 16.320 1.00 61.31 190 GLU A N 1
ATOM 1508 C CA . GLU A 1 190 ? 11.400 8.697 16.574 1.00 61.31 190 GLU A CA 1
ATOM 1509 C C . GLU A 1 190 ? 11.251 9.597 17.810 1.00 61.31 190 GLU A C 1
ATOM 1511 O O . GLU A 1 190 ? 12.177 9.698 18.614 1.00 61.31 190 GLU A O 1
ATOM 1516 N N . GLY A 1 191 ? 10.071 10.181 18.040 1.00 48.22 191 GLY A N 1
ATOM 1517 C CA . GLY A 1 191 ? 9.742 10.957 19.240 1.00 48.22 191 GLY A CA 1
ATOM 1518 C C . GLY A 1 191 ? 9.681 10.128 20.530 1.00 48.22 191 GLY A C 1
ATOM 1519 O O . GLY A 1 191 ? 9.892 10.666 21.620 1.00 48.22 191 GLY A O 1
ATOM 1520 N N . ARG A 1 192 ? 9.469 8.807 20.434 1.00 46.91 192 ARG A N 1
ATOM 1521 C CA . ARG A 1 192 ? 9.629 7.860 21.554 1.00 46.91 192 ARG A CA 1
ATOM 1522 C C . ARG A 1 192 ? 11.099 7.552 21.866 1.00 46.91 192 ARG A C 1
ATOM 1524 O O . ARG A 1 192 ? 11.390 7.132 22.986 1.00 46.91 192 ARG A O 1
ATOM 1531 N N . ILE A 1 193 ? 12.022 7.815 20.934 1.00 41.25 193 ILE A N 1
ATOM 1532 C CA . ILE A 1 193 ? 13.479 7.656 21.112 1.00 41.25 193 ILE A CA 1
ATOM 1533 C C . ILE A 1 193 ? 14.209 9.013 21.270 1.00 41.25 193 ILE A C 1
ATOM 1535 O O . ILE A 1 193 ? 15.337 9.053 21.765 1.00 41.25 193 ILE A O 1
ATOM 1539 N N . GLY A 1 194 ? 13.571 10.150 20.980 1.00 29.00 194 GLY A N 1
ATOM 1540 C CA . GLY A 1 194 ? 14.196 11.470 21.058 1.00 29.00 194 GLY A CA 1
ATOM 1541 C C . GLY A 1 194 ? 13.244 12.581 21.488 1.00 29.00 194 GLY A C 1
ATOM 1542 O O . GLY A 1 194 ? 12.366 12.998 20.742 1.00 29.00 194 GLY A O 1
ATOM 1543 N N . TYR A 1 195 ? 13.490 13.147 22.672 1.00 38.62 195 TYR A N 1
ATOM 1544 C CA . TYR A 1 195 ? 12.965 14.454 23.066 1.00 38.62 195 TYR A CA 1
ATOM 1545 C C . TYR A 1 195 ? 13.317 15.511 22.003 1.00 38.62 195 TYR A C 1
ATOM 1547 O O . TYR A 1 195 ? 14.468 15.943 21.935 1.00 38.62 195 TYR A O 1
ATOM 1555 N N . PHE A 1 196 ? 12.335 16.000 21.243 1.00 29.88 196 PHE A N 1
ATOM 1556 C CA . PHE A 1 196 ? 12.442 17.281 20.542 1.00 29.88 196 PHE A CA 1
ATOM 1557 C C . PHE A 1 196 ? 11.455 18.289 21.131 1.00 29.88 196 PHE A C 1
ATOM 1559 O O . PHE A 1 196 ? 10.238 18.130 21.107 1.00 29.88 196 PHE A O 1
ATOM 1566 N N . ILE A 1 197 ? 12.031 19.331 21.726 1.00 33.41 197 ILE A N 1
ATOM 1567 C CA . ILE A 1 197 ? 11.343 20.420 22.407 1.00 33.41 197 ILE A CA 1
ATOM 1568 C C . ILE A 1 197 ? 10.911 21.455 21.356 1.00 33.41 197 ILE A C 1
ATOM 1570 O O . ILE A 1 197 ? 11.755 22.084 20.720 1.00 33.41 197 ILE A O 1
ATOM 1574 N N . TRP A 1 198 ? 9.603 21.690 21.225 1.00 33.34 198 TRP A N 1
ATOM 1575 C CA . TRP A 1 198 ? 9.003 22.773 20.427 1.00 33.34 198 TRP A CA 1
ATOM 1576 C C . TRP A 1 198 ? 9.210 24.167 21.061 1.00 33.34 198 TRP A C 1
ATOM 1578 O O . TRP A 1 198 ? 8.255 24.890 21.339 1.00 33.34 198 TRP A O 1
ATOM 1588 N N . SER A 1 199 ? 10.449 24.588 21.327 1.00 36.78 199 SER A N 1
ATOM 1589 C CA . SER A 1 199 ? 10.692 25.935 21.875 1.00 36.78 199 SER A CA 1
ATOM 1590 C C . SER A 1 199 ? 11.826 26.713 21.227 1.00 36.78 199 SER A C 1
ATOM 1592 O O . SER A 1 199 ? 12.607 27.339 21.933 1.00 36.78 199 SER A O 1
ATOM 1594 N N . LEU A 1 200 ? 11.877 26.773 19.890 1.00 35.53 200 LEU A N 1
ATOM 1595 C CA . LEU A 1 200 ? 12.755 27.737 19.208 1.00 35.53 200 LEU A CA 1
ATOM 1596 C C . LEU A 1 200 ? 12.282 28.173 17.810 1.00 35.53 200 LEU A C 1
ATOM 1598 O O . LEU A 1 200 ? 13.056 28.180 16.859 1.00 35.53 200 LEU A O 1
ATOM 1602 N N . ILE A 1 201 ? 11.031 28.627 17.698 1.00 31.69 201 ILE A N 1
ATOM 1603 C CA . ILE A 1 201 ? 10.659 29.599 16.657 1.00 31.69 201 ILE A CA 1
ATOM 1604 C C . ILE A 1 201 ? 9.857 30.722 17.331 1.00 31.69 201 ILE A C 1
ATOM 1606 O O . ILE A 1 201 ? 8.691 30.541 17.680 1.00 31.69 201 ILE A O 1
ATOM 1610 N N . GLN A 1 202 ? 10.540 31.845 17.576 1.00 37.00 202 GLN A N 1
ATOM 1611 C CA . GLN A 1 202 ? 9.952 33.172 17.794 1.00 37.00 202 GLN A CA 1
ATOM 1612 C C . GLN A 1 202 ? 10.027 33.963 16.494 1.00 37.00 202 GLN A C 1
ATOM 1614 O O . GLN A 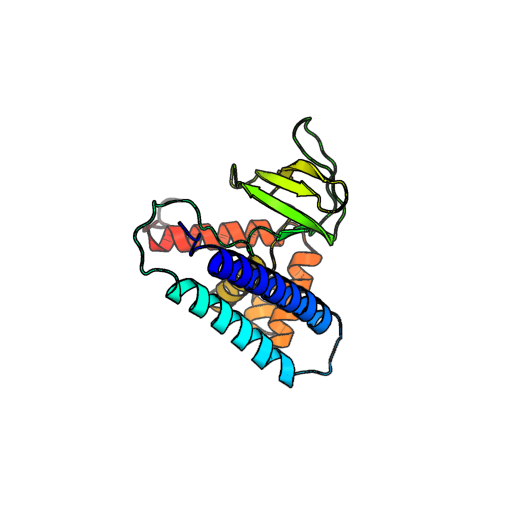1 202 ? 11.075 33.848 15.817 1.00 37.00 202 GLN A O 1
#

pLDDT: mean 70.15, std 20.43, range [29.0, 97.5]

InterPro domains:
  IPR001452 SH3 domain [PF00018] (79-123)
  IPR001452 SH3 domain [PS50002] (70-131)
  IPR001452 SH3 domain [SM00326] (73-130)
  IPR036028 SH3-like domain superfamily [SSF50044] (73-134)

Foldseek 3Di:
DPPPCVVVVVVVVVVVVVVVVLVVVVVVVVPDPDDPPPCVVVNVVVVVVVVVVVVVVPDDDDDPDPCPDPQQQKKFFLAWDDDPDPFDDTDHHRWIWGFDADPDLFWTWTATPVPRDTGIDGPLRIDGPVLLVVLLVVLQPDPDDPDPLSCCLNPVDPDPVSNSVSSVCVCNVDSVVSSVSVVVVVCVVVCVVDDDDPPPDD

Sequence (202 aa):
LLDQNEPFTDIKREIAELQEQISLMSVHILNKGEENESHKHVIAECIKLTATITYTESDEETDEDDYKLTNDAIFIACCGYYAIGGDEISFSKGEQLEICNKLSTYYWEGRSLVSGDEGVIPSSCVHSIFESLHLLEFILSVEEVSLPILHKIKNDASSNDEKVSLFLDIINDDPMMIPALRQDWEQHEEGRIGYFIWSLIQ

Radius of gyration: 19.73 Å; chains: 1; bounding box: 46×74×40 Å

Organism: Amphimedon queenslandica (NCBI:txid400682)